Protein AF-A0A7J7ELG0-F1 (afdb_monomer_lite)

Secondary structure (DSSP, 8-state):
-HHHHHHHHHHHHHHHHHHHHHHHHHHTT-HHHHHHHHHHHHTTGGG--S-HHHHHHHHHHHHHHHHHHHHHHHTT-TTHHHHHHHHHHHHHHHHHH--S-GGGHHHHHHHHHHHHHHTT-HHHHHHHHHHHHHHHHHHT-HHHHHHHHHHHHHHH------S-THHHHHHTPPPHHHHHTT-S-HHHHHTTSPP----------

Radius of gyration: 17.76 Å; chains: 1; bounding box: 46×34×59 Å

Organism: Diceros bicornis minor (NCBI:txid77932)

Foldseek 3Di:
DVVVVVVVVVVLVVLVVLLVQLLVCLLVVVVVSNVVSLVVLVVVLVPDDQDPSSLVSVLSNLNSLLSVLLVCLVVVPPCSLVSLVVSLVVLVVCVVPRPDCLVSQLSSLCSNLSSCLSNVNNPSNVVSLVVSLVSCVVVVVVLSNLLSVVQVCQSPDPDPDDDDCLVVLVVVDDDPVCVVVVVADPVNVSVNDRHSHDDPDPPPD

pLDDT: mean 78.12, std 16.41, range [26.25, 97.0]

Sequence (205 aa):
MAVIDILLDKSLHTERVNIQRYMEYARLQEWDKFHIFSKRAKNLVPRRTPTALYCEGISRYTEGQVLYLQKQIEEQSENAQDSGVELLKNLENLVAQNTTGPVFYPRLYHLMAYVCLLMGDGQNCDLFLRTALQLSDTQGNVLEKCWLNMSNEWWHSSSEFTEDQWLQTVSSLPSWEKIVSGEVTMQDIQKNKFLMRVKVLDNPF

Structure (mmCIF, N/CA/C/O backbone):
data_AF-A0A7J7ELG0-F1
#
_entry.id   AF-A0A7J7ELG0-F1
#
loop_
_atom_site.group_PDB
_atom_site.id
_atom_site.type_symbol
_atom_site.label_atom_id
_atom_site.label_alt_id
_atom_site.label_comp_id
_atom_site.label_asym_id
_atom_site.label_entity_id
_atom_site.label_seq_id
_atom_site.pdbx_PDB_ins_code
_atom_site.Cartn_x
_atom_site.Cartn_y
_atom_site.Cartn_z
_atom_site.occupancy
_atom_site.B_iso_or_equiv
_atom_site.auth_seq_id
_atom_site.auth_comp_id
_atom_site.auth_asym_id
_atom_site.auth_atom_id
_atom_site.pdbx_PDB_model_num
ATOM 1 N N . MET A 1 1 ? -0.640 12.623 -38.125 1.00 45.25 1 MET A N 1
ATOM 2 C CA . MET A 1 1 ? 0.014 11.935 -36.991 1.00 45.25 1 MET A CA 1
ATOM 3 C C . MET A 1 1 ? 0.390 12.902 -35.866 1.00 45.25 1 MET A C 1
ATOM 5 O O . MET A 1 1 ? -0.103 12.694 -34.775 1.00 45.25 1 MET A O 1
ATOM 9 N N . ALA A 1 2 ? 1.058 14.035 -36.123 1.00 38.38 2 ALA A N 1
ATOM 10 C CA . ALA A 1 2 ? 1.476 14.988 -35.072 1.00 38.38 2 ALA A CA 1
ATOM 11 C C . ALA A 1 2 ? 0.370 15.563 -34.145 1.00 38.38 2 ALA A C 1
ATOM 13 O O . ALA A 1 2 ? 0.625 15.836 -32.978 1.00 38.38 2 ALA A O 1
ATOM 14 N N . VAL A 1 3 ? -0.869 15.744 -34.623 1.00 28.22 3 VAL A N 1
ATOM 15 C CA . VAL A 1 3 ? -1.977 16.271 -33.791 1.00 28.22 3 VAL A CA 1
ATOM 16 C C . VAL A 1 3 ? -2.477 15.238 -32.772 1.00 28.22 3 VAL A C 1
ATOM 18 O O . VAL A 1 3 ? -2.877 15.605 -31.672 1.00 28.22 3 VAL A O 1
ATOM 21 N N . ILE A 1 4 ? -2.420 13.948 -33.115 1.00 32.41 4 ILE A N 1
ATOM 22 C CA . ILE A 1 4 ? -2.836 12.854 -32.227 1.00 32.41 4 ILE A CA 1
ATOM 23 C C . ILE A 1 4 ? -1.813 12.689 -31.097 1.00 32.41 4 ILE A C 1
ATOM 25 O O . ILE A 1 4 ? -2.210 12.572 -29.941 1.00 32.41 4 ILE A O 1
ATOM 29 N N . ASP A 1 5 ? -0.520 12.802 -31.406 1.00 26.25 5 ASP A N 1
ATOM 30 C CA . ASP A 1 5 ? 0.558 12.699 -30.415 1.00 26.25 5 ASP A CA 1
ATOM 31 C C . ASP A 1 5 ? 0.537 13.858 -29.402 1.00 26.25 5 ASP A C 1
ATOM 33 O O . ASP A 1 5 ? 0.674 13.636 -28.202 1.00 26.25 5 ASP A O 1
ATOM 37 N N . ILE A 1 6 ? 0.261 15.091 -29.849 1.00 30.56 6 ILE A N 1
ATOM 38 C CA . ILE A 1 6 ? 0.143 16.267 -28.963 1.00 30.56 6 ILE A CA 1
ATOM 39 C C . ILE A 1 6 ? -1.090 16.172 -28.047 1.00 30.56 6 ILE A C 1
ATOM 41 O O . ILE A 1 6 ? -1.058 16.617 -26.897 1.00 30.56 6 ILE A O 1
ATOM 45 N N . LEU A 1 7 ? -2.196 15.608 -28.541 1.00 30.44 7 LEU A N 1
ATOM 46 C CA . LEU A 1 7 ? -3.407 15.396 -27.745 1.00 30.44 7 LEU A CA 1
ATOM 47 C C . LEU A 1 7 ? -3.229 14.260 -26.727 1.00 30.44 7 LEU A C 1
ATOM 49 O O . LEU A 1 7 ? -3.672 14.399 -25.586 1.00 30.44 7 LEU A O 1
ATOM 53 N N . LEU A 1 8 ? -2.539 13.182 -27.109 1.00 43.72 8 LEU A N 1
ATOM 54 C CA . LEU A 1 8 ? -2.161 12.089 -26.209 1.00 43.72 8 LEU A CA 1
ATOM 55 C C . LEU A 1 8 ? -1.240 12.577 -25.087 1.00 43.72 8 LEU A C 1
ATOM 57 O O . LEU A 1 8 ? -1.493 12.263 -23.927 1.00 43.72 8 LEU A O 1
ATOM 61 N N . ASP A 1 9 ? -0.237 13.399 -25.399 1.00 43.56 9 ASP A N 1
ATOM 62 C CA . ASP A 1 9 ? 0.703 13.936 -24.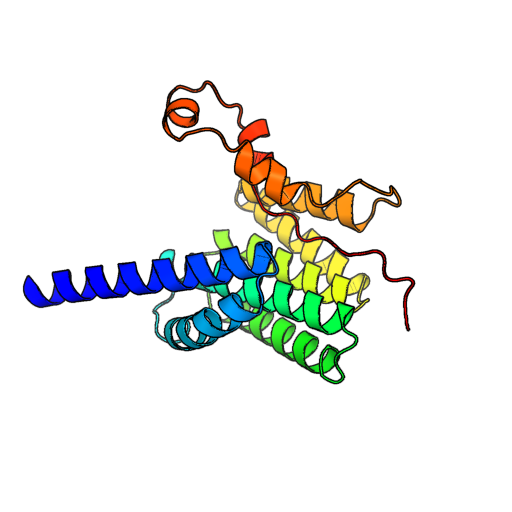409 1.00 43.56 9 ASP A CA 1
ATOM 63 C C . ASP A 1 9 ? 0.020 14.893 -23.411 1.00 43.56 9 ASP A C 1
ATOM 65 O O . ASP A 1 9 ? 0.168 14.761 -22.194 1.00 43.56 9 ASP A O 1
ATOM 69 N N . LYS A 1 10 ? -0.863 15.784 -23.890 1.00 48.91 10 LYS A N 1
ATOM 70 C CA . LYS A 1 10 ? -1.680 16.653 -23.018 1.00 48.91 10 LYS A CA 1
ATOM 71 C C . LYS A 1 10 ? -2.671 15.873 -22.146 1.00 48.91 10 LYS A C 1
ATOM 73 O O . LYS A 1 10 ? -2.885 16.251 -20.988 1.00 48.91 10 LYS A O 1
ATOM 78 N N . SER A 1 11 ? -3.264 14.795 -22.670 1.00 58.69 11 SER A N 1
ATOM 79 C CA . SER A 1 11 ? -4.143 13.904 -21.897 1.00 58.69 11 SER A CA 1
ATOM 80 C C . SER A 1 11 ? -3.349 13.189 -20.809 1.00 58.69 11 SER A C 1
ATOM 82 O O . SER A 1 11 ? -3.685 13.294 -19.633 1.00 58.69 11 SER A O 1
ATOM 84 N N . LEU A 1 12 ? -2.226 12.561 -21.169 1.00 60.44 12 LEU A N 1
ATOM 85 C CA . LEU A 1 12 ? -1.341 11.865 -20.232 1.00 60.44 12 LEU A CA 1
ATOM 86 C C . LEU A 1 12 ? -0.812 12.798 -19.135 1.00 60.44 12 LEU A C 1
ATOM 88 O O . LEU A 1 12 ? -0.766 12.402 -17.968 1.00 60.44 12 LEU A O 1
ATOM 92 N N . HIS A 1 13 ? -0.465 14.039 -19.481 1.00 64.31 13 HIS A N 1
ATOM 93 C CA . HIS A 1 13 ? -0.042 15.055 -18.521 1.00 64.31 13 HIS A CA 1
ATOM 94 C C . HIS A 1 13 ? -1.165 15.418 -17.540 1.00 64.31 13 HIS A C 1
ATOM 96 O O . HIS A 1 13 ? -0.971 15.375 -16.325 1.00 64.31 13 HIS A O 1
ATOM 102 N N . THR A 1 14 ? -2.368 15.698 -18.046 1.00 67.19 14 THR A N 1
ATOM 103 C CA . THR A 1 14 ? -3.538 16.032 -17.216 1.00 67.19 14 THR A CA 1
ATOM 104 C C . THR A 1 14 ? -3.908 14.880 -16.276 1.00 67.19 14 THR A C 1
ATOM 106 O O . THR A 1 14 ? -4.245 15.088 -15.110 1.00 67.19 14 THR A O 1
ATOM 109 N N . GLU A 1 15 ? -3.806 13.644 -16.756 1.00 69.00 15 GLU A N 1
ATOM 110 C CA . GLU A 1 15 ? -4.073 12.431 -15.984 1.00 69.00 15 GLU A CA 1
ATOM 111 C C . GLU A 1 15 ? -3.054 12.219 -14.860 1.00 69.00 15 GLU A C 1
ATOM 113 O O . GLU A 1 15 ? -3.445 11.957 -13.721 1.00 69.00 15 GLU A O 1
ATOM 118 N N . ARG A 1 16 ? -1.759 12.406 -15.148 1.00 71.00 16 ARG A N 1
ATOM 119 C CA . ARG A 1 16 ? -0.696 12.364 -14.132 1.00 71.00 16 ARG A CA 1
ATOM 120 C C . ARG A 1 16 ? -0.906 13.422 -13.058 1.00 71.00 16 ARG A C 1
ATOM 122 O O . ARG A 1 16 ? -0.800 13.107 -11.878 1.00 71.00 16 ARG A O 1
ATOM 129 N N . VAL A 1 17 ? -1.257 14.645 -13.455 1.00 75.38 17 VAL A N 1
ATOM 130 C CA . VAL A 1 17 ? -1.546 15.737 -12.516 1.00 75.38 17 VAL A CA 1
ATOM 131 C C . VAL A 1 17 ? -2.738 15.391 -11.622 1.00 75.38 17 VAL A C 1
ATOM 133 O O . VAL A 1 17 ? -2.694 15.651 -10.423 1.00 75.38 17 VAL A O 1
ATOM 136 N N . ASN A 1 18 ? -3.786 14.764 -12.164 1.00 79.25 18 ASN A N 1
ATOM 137 C CA . ASN A 1 18 ? -4.948 14.367 -11.369 1.00 79.25 18 ASN A CA 1
ATOM 138 C C . ASN A 1 18 ? -4.619 13.266 -10.348 1.00 79.25 18 ASN A C 1
ATOM 140 O O . ASN A 1 18 ? -5.032 13.390 -9.198 1.00 79.25 18 ASN A O 1
ATOM 144 N N . ILE A 1 19 ? -3.870 12.224 -10.734 1.00 80.44 19 ILE A N 1
ATOM 145 C CA . ILE A 1 19 ? -3.440 11.155 -9.809 1.00 80.44 19 ILE A CA 1
ATOM 146 C C . ILE A 1 19 ? -2.465 11.704 -8.758 1.00 80.44 19 ILE A C 1
ATOM 148 O O . ILE A 1 19 ? -2.553 11.341 -7.587 1.00 80.44 19 ILE A O 1
ATOM 152 N N . GLN A 1 20 ? -1.568 12.609 -9.154 1.00 80.75 20 GLN A N 1
ATOM 153 C CA . GLN A 1 20 ? -0.633 13.254 -8.237 1.00 80.75 20 GLN A CA 1
ATOM 154 C C . GLN A 1 20 ? -1.364 14.089 -7.183 1.00 80.75 20 GLN A C 1
ATOM 156 O O . GLN A 1 20 ? -1.138 13.890 -5.995 1.00 80.75 20 GLN A O 1
ATOM 161 N N . ARG A 1 21 ? -2.282 14.969 -7.605 1.00 80.00 21 ARG A N 1
ATOM 162 C CA . ARG A 1 21 ? -3.075 15.806 -6.690 1.00 80.00 21 ARG A CA 1
ATOM 163 C C . ARG A 1 21 ? -3.974 14.978 -5.782 1.00 80.00 21 ARG A C 1
ATOM 165 O O . ARG A 1 21 ? -4.089 15.276 -4.603 1.00 80.00 21 ARG A O 1
ATOM 172 N N . TYR A 1 22 ? -4.592 13.929 -6.324 1.00 85.75 22 TYR A N 1
ATOM 173 C CA . TYR A 1 22 ? -5.357 12.959 -5.541 1.00 85.75 22 TYR A CA 1
ATOM 174 C C . TYR A 1 22 ? -4.524 12.386 -4.387 1.00 85.75 22 TYR A C 1
ATOM 176 O O . TYR A 1 22 ? -4.965 12.405 -3.241 1.00 85.75 22 TYR A O 1
ATOM 184 N N . MET A 1 23 ? -3.310 11.928 -4.692 1.00 85.56 23 MET A N 1
ATOM 185 C CA . MET A 1 23 ? -2.407 11.342 -3.709 1.00 85.56 23 MET A CA 1
ATOM 186 C C . MET A 1 23 ? -1.912 12.391 -2.697 1.00 85.56 23 MET A C 1
ATOM 188 O O . MET A 1 23 ? -1.917 12.123 -1.498 1.00 85.56 23 MET A O 1
ATOM 192 N N . GLU A 1 24 ? -1.555 13.597 -3.146 1.00 82.94 24 GLU A N 1
ATOM 193 C CA . GLU A 1 24 ? -1.159 14.701 -2.258 1.00 82.94 24 GLU A CA 1
ATOM 194 C C . GLU A 1 24 ? -2.254 15.048 -1.252 1.00 82.94 24 GLU A C 1
ATOM 196 O O . GLU A 1 24 ? -1.983 15.099 -0.056 1.00 82.94 24 GLU A O 1
ATOM 201 N N . TYR A 1 25 ? -3.496 15.229 -1.706 1.00 84.75 25 TYR A N 1
ATOM 202 C CA . TYR A 1 25 ? -4.599 15.542 -0.799 1.00 84.75 25 TYR A CA 1
ATOM 203 C C . TYR A 1 25 ? -4.926 14.392 0.154 1.00 84.75 25 TYR A C 1
ATOM 205 O O . TYR A 1 25 ? -5.297 14.662 1.290 1.00 84.75 25 TYR A O 1
ATOM 213 N N . ALA A 1 26 ? -4.746 13.134 -0.263 1.00 85.19 26 ALA A N 1
ATOM 214 C CA . ALA A 1 26 ? -4.891 11.989 0.636 1.00 85.19 26 ALA A CA 1
ATOM 215 C C . ALA A 1 26 ? -3.853 12.031 1.770 1.00 85.19 26 ALA A C 1
ATOM 217 O O . ALA A 1 26 ? -4.207 11.912 2.938 1.00 85.19 26 ALA A O 1
ATOM 218 N N . ARG A 1 27 ? -2.576 12.257 1.435 1.00 84.88 27 ARG A N 1
ATOM 219 C CA . ARG A 1 27 ? -1.480 12.337 2.417 1.00 84.88 27 ARG A CA 1
ATOM 220 C C . ARG A 1 27 ? -1.579 13.556 3.336 1.00 84.88 27 ARG A C 1
ATOM 222 O O . ARG A 1 27 ? -1.136 13.482 4.473 1.00 84.88 27 ARG A O 1
ATOM 229 N N . LEU A 1 28 ? -2.149 14.657 2.844 1.00 82.81 28 LEU A N 1
ATOM 230 C CA . LEU A 1 28 ? -2.442 15.865 3.627 1.00 82.81 28 LEU A CA 1
ATOM 231 C C . LEU A 1 28 ? -3.767 15.781 4.404 1.00 82.81 28 LEU A C 1
ATOM 233 O O . LEU A 1 28 ? -4.086 16.712 5.132 1.00 82.81 28 LEU A O 1
ATOM 237 N N . GLN A 1 29 ? -4.548 14.707 4.231 1.00 85.44 29 GLN A N 1
ATOM 238 C CA . GLN A 1 29 ? -5.885 14.541 4.820 1.00 85.44 29 GLN A CA 1
ATOM 239 C C . GLN A 1 29 ? -6.883 15.660 4.435 1.00 85.44 29 GLN A C 1
ATOM 241 O O . GLN A 1 29 ? -7.813 15.992 5.164 1.00 85.44 29 GLN A O 1
ATOM 246 N N . GLU A 1 30 ? -6.725 16.231 3.240 1.00 86.94 30 GLU A N 1
ATOM 247 C CA . GLU A 1 30 ? -7.568 17.292 2.673 1.00 86.94 30 GLU A CA 1
ATOM 248 C C . GLU A 1 30 ? -8.757 16.682 1.907 1.00 86.94 30 GLU A C 1
ATOM 250 O O . GLU A 1 30 ? -8.818 16.691 0.671 1.00 86.94 30 GLU A O 1
ATOM 255 N N . TRP A 1 31 ? -9.701 16.095 2.646 1.00 90.62 31 TRP A N 1
ATOM 256 C CA . TRP A 1 31 ? -10.713 15.180 2.102 1.00 90.62 31 TRP A CA 1
ATOM 257 C C . TRP A 1 31 ? -11.686 15.807 1.091 1.00 90.62 31 TRP A C 1
ATOM 259 O O . TRP A 1 31 ? -12.023 15.173 0.086 1.00 90.62 31 TRP A O 1
ATOM 269 N N . ASP A 1 32 ? -12.069 17.072 1.273 1.00 89.50 32 ASP A N 1
ATOM 270 C CA . ASP A 1 32 ? -12.933 17.786 0.320 1.00 89.50 32 ASP A CA 1
ATOM 271 C C . ASP A 1 32 ? -12.294 17.859 -1.073 1.00 89.50 32 ASP A C 1
ATOM 273 O O . ASP A 1 32 ? -12.927 17.592 -2.100 1.00 89.50 32 ASP A O 1
ATOM 277 N N . LYS A 1 33 ? -10.991 18.162 -1.117 1.00 87.44 33 LYS A N 1
ATOM 278 C CA . LYS A 1 33 ? -10.214 18.209 -2.360 1.00 87.44 33 LYS A CA 1
ATOM 279 C C . LYS A 1 33 ? -9.947 16.800 -2.880 1.00 87.44 33 LYS A C 1
ATOM 281 O O . LYS A 1 33 ? -10.080 16.563 -4.082 1.00 87.44 33 LYS A O 1
ATOM 286 N N . PHE A 1 34 ? -9.634 15.854 -1.996 1.00 88.88 34 PHE A N 1
ATOM 287 C CA . PHE A 1 34 ? -9.443 14.445 -2.342 1.00 88.88 34 PHE A CA 1
ATOM 288 C C . PHE A 1 34 ? -10.626 13.886 -3.144 1.00 88.88 34 PHE A C 1
ATOM 290 O O . PHE A 1 34 ? -10.417 13.305 -4.212 1.00 88.88 34 PHE A O 1
ATOM 297 N N . HIS A 1 35 ? -11.868 14.121 -2.709 1.00 88.00 35 HIS A N 1
ATOM 298 C CA . HIS A 1 35 ? -13.059 13.605 -3.392 1.00 88.00 35 HIS A CA 1
ATOM 299 C C . HIS A 1 35 ? -13.211 14.126 -4.831 1.00 88.00 35 HIS A C 1
ATOM 301 O O . HIS A 1 35 ? -13.583 13.362 -5.731 1.00 88.00 35 HIS A O 1
ATOM 307 N N . ILE A 1 36 ? -12.851 15.389 -5.085 1.00 86.25 36 ILE A N 1
ATOM 308 C CA . ILE A 1 36 ? -12.879 15.992 -6.429 1.00 86.25 36 ILE A CA 1
ATOM 309 C C . ILE A 1 36 ? -11.934 15.245 -7.379 1.00 86.25 36 ILE A C 1
ATOM 311 O O . ILE A 1 36 ? -12.302 14.927 -8.517 1.00 86.25 36 ILE A O 1
ATOM 315 N N . PHE A 1 37 ? -10.714 14.954 -6.922 1.00 83.81 37 PHE A N 1
ATOM 316 C CA . PHE A 1 37 ? -9.697 14.298 -7.744 1.00 83.81 37 PHE A CA 1
ATOM 317 C C . PHE A 1 37 ? -9.858 12.771 -7.788 1.00 83.81 37 PHE A C 1
ATOM 319 O O . PHE A 1 37 ? -9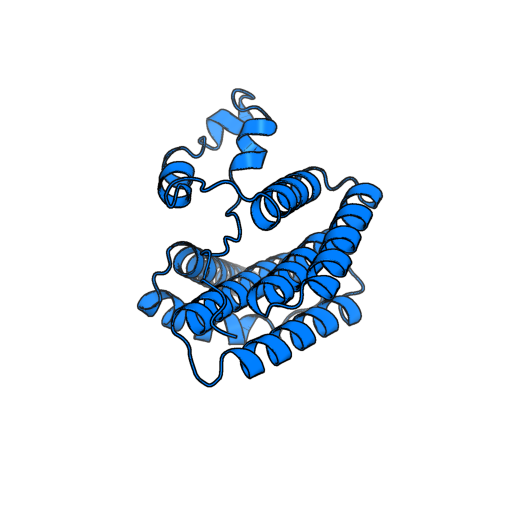.549 12.170 -8.816 1.00 83.81 37 PHE A O 1
ATOM 326 N N . SER A 1 38 ? -10.444 12.153 -6.759 1.00 83.69 38 SER A N 1
ATOM 327 C CA . SER A 1 38 ? -10.747 10.715 -6.702 1.00 83.69 38 SER A CA 1
ATOM 328 C C . SER A 1 38 ? -11.676 10.278 -7.836 1.00 83.69 38 SER A C 1
ATOM 330 O O . SER A 1 38 ? -11.363 9.353 -8.592 1.00 83.69 38 SER A O 1
ATOM 332 N N . LYS A 1 39 ? -12.776 11.017 -8.052 1.00 81.25 39 LYS A N 1
ATOM 333 C CA . LYS A 1 39 ? -13.722 10.742 -9.149 1.00 81.25 39 LYS A CA 1
ATOM 334 C C . LYS A 1 39 ? -13.049 10.801 -10.523 1.00 81.25 39 LYS A C 1
ATOM 336 O O . LYS A 1 39 ? -13.420 10.057 -11.428 1.00 81.25 39 LYS A O 1
ATOM 341 N N . ARG A 1 40 ? -12.057 11.682 -10.688 1.00 80.50 40 ARG A N 1
ATOM 342 C CA . ARG A 1 40 ? -11.276 11.797 -11.927 1.00 80.50 40 ARG A CA 1
ATOM 343 C C . ARG A 1 40 ? -10.304 10.629 -12.066 1.00 80.50 40 ARG A C 1
ATOM 345 O O . ARG A 1 40 ? -10.296 10.001 -13.116 1.00 80.50 40 ARG A O 1
ATOM 352 N N . ALA A 1 41 ? -9.556 10.296 -11.014 1.00 78.25 41 ALA A N 1
ATOM 353 C CA . ALA A 1 41 ? -8.584 9.203 -11.011 1.00 78.25 41 ALA A CA 1
ATOM 354 C C . ALA A 1 41 ? -9.226 7.826 -11.275 1.00 78.25 41 ALA A C 1
ATOM 356 O O . ALA A 1 41 ? -8.724 7.071 -12.109 1.00 78.25 41 ALA A O 1
ATOM 357 N N . LYS A 1 42 ? -10.389 7.540 -10.668 1.00 79.38 42 LYS A N 1
ATOM 358 C CA . LYS A 1 42 ? -11.134 6.276 -10.846 1.00 79.38 42 LYS A CA 1
ATOM 359 C C . LYS A 1 42 ? -11.430 5.947 -12.315 1.00 79.38 42 LYS A C 1
ATOM 361 O O . LYS A 1 42 ? -11.386 4.789 -12.710 1.00 79.38 42 LYS A O 1
ATOM 366 N N . ASN A 1 43 ? -11.694 6.957 -13.141 1.00 70.75 43 ASN A N 1
ATOM 367 C CA . ASN A 1 43 ? -12.026 6.763 -14.557 1.00 70.75 43 ASN A CA 1
ATOM 368 C C . ASN A 1 43 ? -10.800 6.538 -15.458 1.00 70.75 43 ASN A C 1
ATOM 370 O O . ASN A 1 43 ? -10.955 6.145 -16.615 1.00 70.75 43 ASN A O 1
ATOM 374 N N . LEU A 1 44 ? -9.597 6.815 -14.951 1.00 65.56 44 LEU A N 1
ATOM 375 C CA . LEU A 1 44 ? -8.346 6.791 -15.714 1.00 65.56 44 LEU A CA 1
ATOM 376 C C . LEU A 1 44 ? -7.592 5.471 -15.557 1.00 65.56 44 LEU A C 1
ATOM 378 O O . LEU A 1 44 ? -6.935 5.014 -16.489 1.00 65.56 44 LEU A O 1
ATOM 382 N N . VAL A 1 45 ? -7.722 4.848 -14.389 1.00 65.12 45 VAL A N 1
ATOM 383 C CA . VAL A 1 45 ? -7.037 3.607 -14.027 1.00 65.12 45 VAL A CA 1
ATOM 384 C C . VAL A 1 45 ? -7.435 2.405 -14.905 1.00 65.12 45 VAL A C 1
ATOM 386 O O . VAL A 1 45 ? -6.535 1.746 -15.408 1.00 65.12 45 VAL A O 1
ATOM 389 N N . PRO A 1 46 ? -8.716 2.112 -15.205 1.00 59.81 46 PRO A N 1
ATOM 390 C CA . PRO A 1 46 ? -9.088 0.876 -15.914 1.00 59.81 46 PRO A CA 1
ATOM 391 C C . PRO A 1 46 ? -8.676 0.820 -17.395 1.00 59.81 46 PRO A C 1
ATOM 393 O O . PRO A 1 46 ? -8.874 -0.195 -18.052 1.00 59.81 46 PRO A O 1
ATOM 396 N N . ARG A 1 47 ? -8.177 1.923 -17.967 1.00 57.81 47 ARG A N 1
ATOM 397 C CA . ARG A 1 47 ? -8.099 2.122 -19.425 1.00 57.81 47 ARG A CA 1
ATOM 398 C C . ARG A 1 47 ? -6.766 1.735 -20.063 1.00 57.81 47 ARG A C 1
ATOM 400 O O . ARG A 1 47 ? -6.553 2.064 -21.228 1.00 57.81 47 ARG A O 1
ATOM 407 N N . ARG A 1 48 ? -5.833 1.125 -19.329 1.00 62.44 48 ARG A N 1
ATOM 408 C CA . ARG A 1 48 ? -4.436 1.059 -19.776 1.00 62.44 48 ARG A CA 1
ATOM 409 C C . ARG A 1 48 ? -3.895 -0.356 -19.894 1.00 62.44 48 ARG A C 1
ATOM 411 O O . ARG A 1 48 ? -4.084 -1.193 -19.021 1.00 62.44 48 ARG A O 1
ATOM 418 N N . THR A 1 49 ? -3.138 -0.560 -20.967 1.00 64.38 49 THR A N 1
ATOM 419 C CA . THR A 1 49 ? -2.231 -1.693 -21.135 1.00 64.38 49 THR A CA 1
ATOM 420 C C . THR A 1 49 ? -1.208 -1.706 -19.988 1.00 64.38 49 THR A C 1
ATOM 422 O O . THR A 1 49 ? -0.701 -0.628 -19.642 1.00 64.38 49 THR A O 1
ATOM 425 N N . PRO A 1 50 ? -0.862 -2.881 -19.425 1.00 67.12 50 PRO A N 1
ATOM 426 C CA . PRO A 1 50 ? 0.143 -3.012 -18.371 1.00 67.12 50 PRO A CA 1
ATOM 427 C C . PRO A 1 50 ? 1.508 -2.482 -18.831 1.00 67.12 50 PRO A C 1
ATOM 429 O O . PRO A 1 50 ? 2.271 -3.144 -19.531 1.00 67.12 50 PRO A O 1
ATOM 432 N N . THR A 1 51 ? 1.790 -1.236 -18.469 1.00 73.75 51 THR A N 1
ATOM 433 C CA . THR A 1 51 ? 3.028 -0.501 -18.749 1.00 73.75 51 THR A CA 1
ATOM 434 C C . THR A 1 51 ? 3.588 0.018 -17.429 1.00 73.75 51 THR A C 1
ATOM 436 O O . THR A 1 51 ? 2.842 0.178 -16.466 1.00 73.75 51 THR A O 1
ATOM 439 N N . ALA A 1 52 ? 4.876 0.362 -17.370 1.00 71.19 52 ALA A N 1
ATOM 440 C CA . ALA A 1 52 ? 5.470 0.922 -16.150 1.00 71.19 52 ALA A CA 1
ATOM 441 C C . ALA A 1 52 ? 4.705 2.158 -15.626 1.00 71.19 52 ALA A C 1
ATOM 443 O O . ALA A 1 52 ? 4.474 2.291 -14.428 1.00 71.19 52 ALA A O 1
ATOM 444 N N . LEU A 1 53 ? 4.224 3.015 -16.534 1.00 73.00 53 LEU A N 1
ATOM 445 C CA . LEU A 1 53 ? 3.413 4.192 -16.198 1.00 73.00 53 LEU A CA 1
ATOM 446 C C . LEU A 1 53 ? 2.023 3.842 -15.667 1.00 73.00 53 LEU A C 1
ATOM 448 O O . LEU A 1 53 ? 1.460 4.581 -14.860 1.00 73.00 53 LEU A O 1
ATOM 452 N N . TYR A 1 54 ? 1.440 2.747 -16.152 1.00 77.50 54 TYR A N 1
ATOM 453 C CA . TYR A 1 54 ? 0.206 2.222 -15.587 1.00 77.50 54 TYR A CA 1
ATOM 454 C C . TYR A 1 54 ? 0.446 1.721 -14.162 1.00 77.50 54 TYR A C 1
ATOM 456 O O . TYR A 1 54 ? -0.282 2.134 -13.265 1.00 77.50 54 TYR A O 1
ATOM 464 N N . CYS A 1 55 ? 1.500 0.930 -13.944 1.00 77.25 55 CYS A N 1
ATOM 465 C CA . CYS A 1 55 ? 1.846 0.379 -12.634 1.00 77.25 55 CYS A CA 1
ATOM 466 C C . CYS A 1 55 ? 2.158 1.469 -11.593 1.00 77.25 55 CYS A C 1
ATOM 468 O O . CYS A 1 55 ? 1.747 1.370 -10.436 1.00 77.25 55 CYS A O 1
ATOM 470 N N . GLU A 1 56 ? 2.822 2.551 -12.003 1.00 78.44 56 GLU A N 1
ATOM 471 C CA . GLU A 1 56 ? 3.028 3.733 -11.161 1.00 78.44 56 GLU A CA 1
ATOM 472 C C . GLU A 1 56 ? 1.694 4.415 -10.812 1.00 78.44 56 GLU A C 1
ATOM 474 O O . GLU A 1 56 ? 1.416 4.697 -9.644 1.00 78.44 56 GLU A O 1
ATOM 479 N N . GLY A 1 57 ? 0.848 4.653 -11.819 1.00 80.00 57 GLY A N 1
ATOM 480 C CA . GLY A 1 57 ? -0.447 5.307 -11.642 1.00 80.00 57 GLY A CA 1
ATOM 481 C C . GLY A 1 57 ? -1.397 4.517 -10.744 1.00 80.00 57 GLY A C 1
ATOM 482 O O . GLY A 1 57 ? -2.001 5.100 -9.844 1.00 80.00 57 GLY A O 1
ATOM 483 N N . ILE A 1 58 ? -1.497 3.198 -10.944 1.00 82.62 58 ILE A N 1
ATOM 484 C CA . ILE A 1 58 ? -2.329 2.334 -10.102 1.00 82.62 58 ILE A CA 1
ATOM 485 C C . ILE A 1 58 ? -1.786 2.267 -8.677 1.00 82.62 58 ILE A C 1
ATOM 487 O O . ILE A 1 58 ? -2.569 2.388 -7.747 1.00 82.62 58 ILE A O 1
ATOM 491 N N . SER A 1 59 ? -0.466 2.188 -8.480 1.00 83.62 59 SER A N 1
ATOM 492 C CA . SER A 1 59 ? 0.114 2.174 -7.130 1.00 83.62 59 SER A CA 1
ATOM 493 C C . SER A 1 59 ? -0.244 3.441 -6.346 1.00 83.62 59 SER A C 1
ATOM 495 O O . SER A 1 59 ? -0.619 3.352 -5.180 1.00 83.62 59 SER A O 1
ATOM 497 N N . ARG A 1 60 ? -0.185 4.621 -6.985 1.00 85.12 60 ARG A N 1
ATOM 498 C CA . ARG A 1 60 ? -0.586 5.897 -6.359 1.00 85.12 60 ARG A CA 1
ATOM 499 C C . ARG A 1 60 ? -2.087 5.992 -6.117 1.00 85.12 60 ARG A C 1
ATOM 501 O O . ARG A 1 60 ? -2.508 6.522 -5.092 1.00 85.12 60 ARG A O 1
ATOM 508 N N . TYR A 1 61 ? -2.890 5.508 -7.062 1.00 88.12 61 TYR A N 1
ATOM 509 C CA . TYR A 1 61 ? -4.338 5.474 -6.901 1.00 88.12 61 TYR A CA 1
ATOM 510 C C . TYR A 1 61 ? -4.732 4.589 -5.717 1.00 88.12 61 TYR A C 1
ATOM 512 O O . TYR A 1 61 ? -5.457 5.028 -4.831 1.00 88.12 61 TYR A O 1
ATOM 520 N N . THR A 1 62 ? -4.204 3.369 -5.661 1.00 89.75 62 THR A N 1
ATOM 521 C CA . THR A 1 62 ? -4.532 2.434 -4.591 1.00 89.75 62 THR A CA 1
ATOM 522 C C . THR A 1 62 ? -4.006 2.912 -3.244 1.00 89.75 62 THR A C 1
ATOM 524 O O . THR A 1 62 ? -4.710 2.775 -2.255 1.00 89.75 62 THR A O 1
ATOM 527 N N . GLU A 1 63 ? -2.841 3.565 -3.190 1.00 91.31 63 GLU A N 1
ATOM 528 C CA . GLU A 1 63 ? -2.370 4.215 -1.961 1.00 91.31 63 GLU A CA 1
ATOM 529 C C . GLU A 1 63 ? -3.396 5.211 -1.404 1.00 91.31 63 GLU A C 1
ATOM 531 O O . GLU A 1 63 ? -3.740 5.134 -0.228 1.00 91.31 63 GLU A O 1
ATOM 536 N N . GLY A 1 64 ? -3.945 6.102 -2.236 1.00 91.50 64 GLY A N 1
ATOM 537 C CA . GLY A 1 64 ? -4.973 7.035 -1.769 1.00 91.50 64 GLY A CA 1
ATOM 538 C C . GLY A 1 64 ? -6.262 6.340 -1.316 1.00 91.50 64 GLY A C 1
ATOM 539 O O . GLY A 1 64 ? -6.908 6.813 -0.384 1.00 91.50 64 GLY A O 1
ATOM 540 N N . GLN A 1 65 ? -6.620 5.199 -1.918 1.00 93.12 65 GLN A N 1
ATOM 541 C CA . GLN A 1 65 ? -7.767 4.400 -1.478 1.00 93.12 65 GLN A CA 1
ATOM 542 C C . GLN A 1 65 ? -7.516 3.798 -0.092 1.00 93.12 65 GLN A C 1
ATOM 544 O O . GLN A 1 65 ? -8.421 3.806 0.737 1.00 93.12 65 GLN A O 1
ATOM 549 N N . VAL A 1 66 ? -6.293 3.334 0.182 1.00 94.62 66 VAL A N 1
ATOM 550 C CA . VAL A 1 66 ? -5.919 2.810 1.503 1.00 94.62 66 VAL A CA 1
ATOM 551 C C . VAL A 1 66 ? -5.901 3.922 2.559 1.00 94.62 66 VAL A C 1
ATOM 553 O O . VAL A 1 66 ? -6.399 3.723 3.661 1.00 94.62 66 VAL A O 1
ATOM 556 N N . LEU A 1 67 ? -5.416 5.123 2.227 1.00 93.06 67 LEU A N 1
ATOM 557 C CA . LEU A 1 67 ? -5.488 6.274 3.143 1.00 93.06 67 LEU A CA 1
ATOM 558 C C . LEU A 1 67 ? -6.933 6.705 3.421 1.00 93.06 67 LEU A C 1
ATOM 560 O O . LEU A 1 67 ? -7.271 7.109 4.530 1.00 93.06 67 LEU A O 1
ATOM 564 N N . TYR A 1 68 ? -7.813 6.589 2.428 1.00 93.56 68 TYR A N 1
ATOM 565 C CA . TYR A 1 68 ? -9.232 6.837 2.639 1.00 93.56 68 TYR A CA 1
ATOM 566 C C . TYR A 1 68 ? -9.899 5.748 3.494 1.00 93.56 68 TYR A C 1
ATOM 568 O O . TYR A 1 68 ? -10.771 6.070 4.295 1.00 93.56 68 TYR A O 1
ATOM 576 N N . LEU A 1 69 ? -9.476 4.483 3.381 1.00 94.94 69 LEU A N 1
ATOM 577 C CA . LEU A 1 69 ? -9.902 3.418 4.296 1.00 94.94 69 LEU A CA 1
ATOM 578 C C . LEU A 1 69 ? -9.492 3.735 5.738 1.00 94.94 69 LEU A C 1
ATOM 580 O O . LEU A 1 69 ? -10.322 3.640 6.635 1.00 94.94 69 LEU A O 1
ATOM 584 N N . GLN A 1 70 ? -8.249 4.174 5.954 1.00 93.19 70 GLN A N 1
ATOM 585 C CA . GLN A 1 70 ? -7.795 4.627 7.269 1.00 93.19 70 GLN A CA 1
ATOM 586 C C . GLN A 1 70 ? -8.734 5.694 7.844 1.00 93.19 70 GLN A C 1
ATOM 588 O O . GLN A 1 70 ? -9.204 5.543 8.966 1.00 93.19 70 GLN A O 1
ATOM 593 N N . LYS A 1 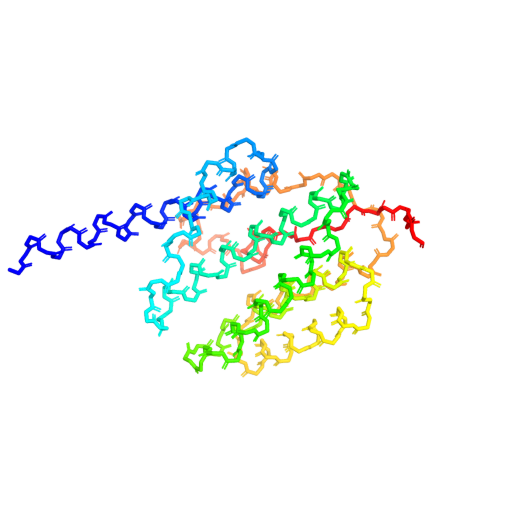71 ? -9.068 6.732 7.064 1.00 91.94 71 LYS A N 1
ATOM 594 C CA . LYS A 1 71 ? -10.031 7.763 7.480 1.00 91.94 71 LYS A CA 1
ATOM 595 C C . LYS A 1 71 ? -11.376 7.161 7.891 1.00 91.94 71 LYS A C 1
ATOM 597 O O . LYS A 1 71 ? -11.917 7.534 8.922 1.00 91.94 71 LYS A O 1
ATOM 602 N N . GLN A 1 72 ? -11.920 6.244 7.090 1.00 93.31 72 GLN A N 1
ATOM 603 C CA . GLN A 1 72 ? -13.201 5.601 7.395 1.00 93.31 72 GLN A CA 1
ATOM 604 C C . GLN A 1 72 ? -13.159 4.831 8.716 1.00 93.31 72 GLN A C 1
ATOM 606 O O . GLN A 1 72 ? -14.125 4.882 9.468 1.00 93.31 72 GLN A O 1
ATOM 611 N N . ILE A 1 73 ? -12.054 4.138 8.999 1.00 91.62 73 ILE A N 1
ATOM 612 C CA . ILE A 1 73 ? -11.863 3.402 10.252 1.00 91.62 73 ILE A CA 1
ATOM 613 C C . ILE A 1 73 ? -11.727 4.374 11.430 1.00 91.62 73 ILE A C 1
ATOM 615 O O . ILE A 1 73 ? -12.396 4.195 12.444 1.00 91.62 73 ILE A O 1
ATOM 619 N N . GLU A 1 74 ? -10.930 5.437 11.282 1.00 89.56 74 GLU A N 1
ATOM 620 C CA . GLU A 1 74 ? -10.767 6.484 12.302 1.00 89.56 74 GLU A CA 1
ATOM 621 C C . GLU A 1 74 ? -12.088 7.200 12.630 1.00 89.56 74 GLU A C 1
ATOM 623 O O . GLU A 1 74 ? -12.329 7.559 13.780 1.00 89.56 74 GLU A O 1
ATOM 628 N N . GLU A 1 75 ? -12.962 7.378 11.639 1.00 91.38 75 GLU A N 1
ATOM 629 C CA . GLU A 1 75 ? -14.297 7.967 11.800 1.00 91.38 75 GLU A CA 1
ATOM 630 C C . GLU A 1 75 ? -15.388 6.944 12.148 1.00 91.38 75 GLU A C 1
ATOM 632 O O . GLU A 1 75 ? -16.560 7.313 12.213 1.00 91.38 75 GLU A O 1
ATOM 637 N N . GLN A 1 76 ? -15.029 5.672 12.355 1.00 89.31 76 GLN A N 1
ATOM 638 C CA . GLN A 1 76 ? -15.965 4.580 12.658 1.00 89.31 76 GLN A CA 1
ATOM 639 C C . GLN A 1 76 ? -17.118 4.480 11.645 1.00 89.31 76 GLN A C 1
ATOM 641 O O . GLN A 1 76 ? -18.274 4.245 11.996 1.00 89.31 76 GLN A O 1
ATOM 646 N N . SER A 1 77 ? -16.812 4.678 10.362 1.00 90.56 77 SER A N 1
ATOM 647 C CA . SER A 1 77 ? -17.797 4.562 9.293 1.00 90.56 77 SER A CA 1
ATOM 648 C C . SER A 1 77 ? -18.358 3.140 9.228 1.00 90.56 77 SER A C 1
ATOM 650 O O . SER A 1 77 ? -17.601 2.171 9.191 1.00 90.56 77 SER A O 1
ATOM 652 N N . GLU A 1 78 ? -19.684 3.016 9.135 1.00 89.44 78 GLU A N 1
ATOM 653 C CA . GLU A 1 78 ? -20.394 1.725 9.114 1.00 89.44 78 GLU A CA 1
ATOM 654 C C . GLU A 1 78 ? -19.885 0.771 8.017 1.00 89.44 78 GLU A C 1
ATOM 656 O O . GLU A 1 78 ? -19.851 -0.439 8.213 1.00 89.44 78 GLU A O 1
ATOM 661 N N . ASN A 1 79 ? -19.421 1.314 6.885 1.00 92.00 79 ASN A N 1
ATOM 662 C CA . ASN A 1 79 ? -18.976 0.539 5.721 1.00 92.00 79 ASN A CA 1
ATOM 663 C C . ASN A 1 79 ? -17.448 0.363 5.641 1.00 92.00 79 ASN A C 1
ATOM 665 O O . ASN A 1 79 ? -16.934 -0.075 4.606 1.00 92.00 79 ASN A O 1
ATOM 669 N N . ALA A 1 80 ? -16.701 0.742 6.684 1.00 91.88 80 ALA A N 1
ATOM 670 C CA . ALA A 1 80 ? -15.239 0.701 6.663 1.00 91.88 80 ALA A CA 1
ATOM 671 C C . ALA A 1 80 ? -14.710 -0.727 6.451 1.00 91.88 80 ALA A C 1
ATOM 673 O O . ALA A 1 80 ? -13.793 -0.941 5.660 1.00 91.88 80 ALA A O 1
ATOM 674 N N . GLN A 1 81 ? -15.339 -1.712 7.098 1.00 91.56 81 GLN A N 1
ATOM 675 C CA . GLN A 1 81 ? -14.938 -3.116 7.007 1.00 91.56 81 GLN A CA 1
ATOM 676 C C . GLN A 1 81 ? -15.141 -3.681 5.594 1.00 91.56 81 GLN A C 1
ATOM 678 O O . GLN A 1 81 ? -14.206 -4.211 4.991 1.00 91.56 81 GLN A O 1
ATOM 683 N N . ASP A 1 82 ? -16.333 -3.488 5.025 1.00 94.88 82 ASP A N 1
ATOM 684 C CA . ASP A 1 82 ? -16.646 -3.916 3.657 1.00 94.88 82 ASP A CA 1
ATOM 685 C C . ASP A 1 82 ? -15.716 -3.249 2.634 1.00 94.88 82 ASP A C 1
ATOM 687 O O . ASP A 1 82 ? -15.204 -3.906 1.722 1.00 94.88 82 ASP A O 1
ATOM 691 N N . SER A 1 83 ? -15.423 -1.958 2.831 1.00 94.12 83 SER A N 1
ATOM 692 C CA . SER A 1 83 ? -14.469 -1.211 2.004 1.00 94.12 83 SER A CA 1
ATOM 693 C C . SER A 1 83 ? -13.054 -1.787 2.098 1.00 94.12 83 SER A C 1
ATOM 695 O O . SER A 1 83 ? -12.353 -1.854 1.086 1.00 94.12 83 SER A O 1
ATOM 697 N N . GLY A 1 84 ? -12.629 -2.225 3.287 1.00 95.31 84 GLY A N 1
ATOM 698 C CA . GLY A 1 84 ? -11.342 -2.884 3.503 1.00 95.31 84 GLY A CA 1
ATOM 699 C C . GLY A 1 84 ? -11.233 -4.216 2.765 1.00 95.31 84 GLY A C 1
ATOM 700 O O . GLY A 1 84 ? -10.253 -4.447 2.053 1.00 95.31 84 GLY A O 1
ATOM 701 N N . VAL A 1 85 ? -12.268 -5.056 2.852 1.00 96.06 85 VAL A N 1
ATOM 702 C CA . VAL A 1 85 ? -12.334 -6.347 2.145 1.00 96.06 85 VAL A CA 1
ATOM 703 C C . VAL A 1 85 ? -12.325 -6.152 0.627 1.00 96.06 85 VAL A C 1
ATOM 705 O O . VAL A 1 85 ? -11.574 -6.826 -0.085 1.00 96.06 85 VAL A O 1
ATOM 708 N N . GLU A 1 86 ? -13.122 -5.213 0.108 1.00 96.19 86 GLU A N 1
ATOM 709 C CA . GLU A 1 86 ? -13.142 -4.901 -1.324 1.00 96.19 86 GLU A CA 1
ATOM 710 C C . GLU A 1 86 ? -11.771 -4.402 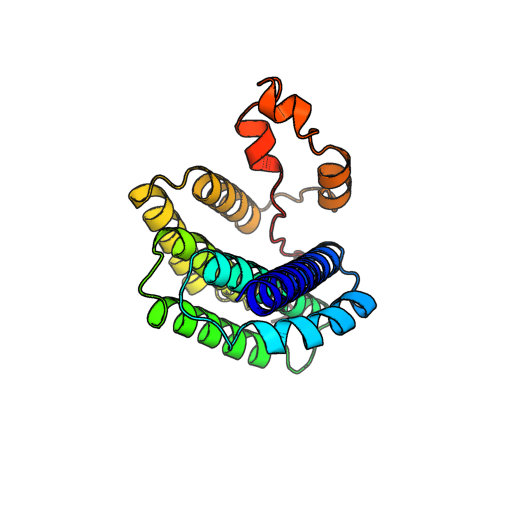-1.804 1.00 96.19 86 GLU A C 1
ATOM 712 O O . GLU A 1 86 ? -11.273 -4.826 -2.853 1.00 96.19 86 GLU A O 1
ATOM 717 N N . LEU A 1 87 ? -11.133 -3.521 -1.031 1.00 95.31 87 LEU A N 1
ATOM 718 C CA . LEU A 1 87 ? -9.827 -2.967 -1.367 1.00 95.31 87 LEU A CA 1
ATOM 719 C C . LEU A 1 87 ? -8.731 -4.037 -1.386 1.00 95.31 87 LEU A C 1
ATOM 721 O O . LEU A 1 87 ? -7.918 -4.047 -2.315 1.00 95.31 87 LEU A O 1
ATOM 725 N N . LEU A 1 88 ? -8.736 -4.956 -0.418 1.00 96.12 88 LEU A N 1
ATOM 726 C CA . LEU A 1 88 ? -7.791 -6.070 -0.373 1.00 96.12 88 LEU A CA 1
ATOM 727 C C . LEU A 1 88 ? -7.950 -6.978 -1.599 1.00 96.12 88 LEU A C 1
ATOM 729 O O . LEU A 1 88 ? -6.978 -7.233 -2.307 1.00 96.12 88 LEU A O 1
ATOM 733 N N . LYS A 1 89 ? -9.189 -7.352 -1.937 1.00 94.81 89 LYS A N 1
ATOM 734 C CA . LYS A 1 89 ? -9.488 -8.144 -3.139 1.00 94.81 89 LYS A CA 1
ATOM 735 C C . LYS A 1 89 ? -9.039 -7.444 -4.424 1.00 94.81 89 LYS A C 1
ATOM 737 O O . LYS A 1 89 ? -8.537 -8.079 -5.352 1.00 94.81 89 LYS A O 1
ATOM 742 N N . ASN A 1 90 ? -9.208 -6.125 -4.506 1.00 91.75 90 ASN A N 1
ATOM 743 C CA . ASN A 1 90 ? -8.741 -5.342 -5.649 1.00 91.75 90 ASN A CA 1
ATOM 744 C C . ASN A 1 90 ? -7.210 -5.360 -5.767 1.00 91.75 90 ASN A C 1
ATOM 746 O O . ASN A 1 90 ? -6.691 -5.513 -6.872 1.00 91.75 90 ASN A O 1
ATOM 750 N N . LEU A 1 91 ? -6.486 -5.249 -4.651 1.00 92.56 91 LEU A N 1
ATOM 751 C CA . LEU A 1 91 ? -5.026 -5.369 -4.615 1.00 92.56 91 LEU A CA 1
ATOM 752 C C . LEU A 1 91 ? -4.547 -6.765 -5.047 1.00 92.56 91 LEU A C 1
ATOM 754 O O . LEU A 1 91 ? -3.642 -6.864 -5.875 1.00 92.56 91 LEU A O 1
ATOM 758 N N . GLU A 1 92 ? -5.186 -7.831 -4.566 1.00 92.62 92 GLU A N 1
ATOM 759 C CA . GLU A 1 92 ? -4.882 -9.211 -4.971 1.00 92.62 92 GLU A CA 1
ATOM 760 C C . GLU A 1 92 ? -5.093 -9.422 -6.473 1.00 92.62 92 GLU A C 1
ATOM 762 O O . GLU A 1 92 ? -4.230 -9.969 -7.163 1.00 92.62 92 GLU A O 1
ATOM 767 N N . ASN A 1 93 ? -6.208 -8.916 -7.007 1.00 88.94 93 ASN A N 1
ATOM 768 C CA . ASN A 1 93 ? -6.487 -8.961 -8.439 1.00 88.94 93 ASN A CA 1
ATOM 769 C C . ASN A 1 93 ? -5.419 -8.216 -9.249 1.00 88.94 93 ASN A C 1
ATOM 771 O O . ASN A 1 93 ? -5.016 -8.694 -10.308 1.00 88.94 93 ASN A O 1
ATOM 775 N N . LEU A 1 94 ? -4.930 -7.071 -8.759 1.00 86.12 94 LEU A N 1
ATOM 776 C CA . LEU A 1 94 ? -3.852 -6.333 -9.418 1.00 86.12 94 LEU A CA 1
ATOM 777 C C . LEU A 1 94 ? -2.551 -7.137 -9.456 1.00 86.12 94 LEU A C 1
ATOM 779 O O . LEU A 1 94 ? -1.879 -7.119 -10.487 1.00 86.12 94 LEU A O 1
ATOM 783 N N . VAL A 1 95 ? -2.207 -7.851 -8.384 1.00 87.56 95 VAL A N 1
ATOM 784 C CA . VAL A 1 95 ? -1.037 -8.742 -8.371 1.00 87.56 95 VAL A CA 1
ATOM 785 C C . VAL A 1 95 ? -1.226 -9.893 -9.365 1.00 87.56 95 VAL A C 1
ATOM 787 O O . VAL A 1 95 ? -0.330 -10.163 -10.160 1.00 87.56 95 VAL A O 1
ATOM 790 N N . ALA A 1 96 ? -2.405 -10.521 -9.384 1.00 85.69 96 ALA A N 1
ATOM 791 C CA . ALA A 1 96 ? -2.695 -11.658 -10.257 1.00 85.69 96 ALA A CA 1
ATOM 792 C C . ALA A 1 96 ? -2.733 -11.297 -11.756 1.00 85.69 96 ALA A C 1
ATOM 794 O O . ALA A 1 96 ? -2.338 -12.103 -12.598 1.00 85.69 96 ALA A O 1
ATOM 795 N N . GLN A 1 97 ? -3.216 -10.101 -12.107 1.00 77.88 97 GLN A N 1
ATOM 796 C CA . GLN A 1 97 ? -3.421 -9.686 -13.501 1.00 77.88 97 GLN A CA 1
ATOM 797 C C . GLN A 1 97 ? -2.188 -9.036 -14.141 1.00 77.88 97 GLN A C 1
ATOM 799 O O . GLN A 1 97 ? -2.039 -9.069 -15.363 1.00 77.88 97 GLN A O 1
ATOM 804 N N . ASN A 1 98 ? -1.299 -8.427 -13.352 1.00 69.00 98 ASN A N 1
ATOM 805 C CA . ASN A 1 98 ? -0.173 -7.664 -13.887 1.00 69.00 98 ASN A CA 1
ATOM 806 C C . ASN A 1 98 ? 1.098 -8.502 -13.950 1.00 69.00 98 ASN A C 1
ATOM 808 O O . ASN A 1 98 ? 1.980 -8.337 -13.118 1.00 69.00 98 ASN A O 1
ATOM 812 N N . THR A 1 99 ? 1.240 -9.361 -14.959 1.00 59.12 99 THR A N 1
ATOM 813 C CA . THR A 1 99 ? 2.454 -10.182 -15.159 1.00 59.12 99 THR A CA 1
ATOM 814 C C . THR A 1 99 ? 3.679 -9.369 -15.599 1.00 59.12 99 THR A C 1
ATOM 816 O O . THR A 1 99 ? 4.815 -9.824 -15.477 1.00 59.12 99 THR A O 1
ATOM 819 N N . THR A 1 100 ? 3.473 -8.160 -16.126 1.00 56.09 100 THR A N 1
ATOM 820 C CA . THR A 1 100 ? 4.525 -7.258 -16.612 1.00 56.09 100 THR A CA 1
ATOM 821 C C . THR A 1 100 ? 4.852 -6.210 -15.554 1.00 56.09 100 THR A C 1
ATOM 823 O O . THR A 1 100 ? 4.187 -5.181 -15.453 1.00 56.09 100 THR A O 1
ATOM 826 N N . GLY A 1 101 ? 5.902 -6.462 -14.765 1.00 64.62 101 GLY A N 1
ATOM 827 C CA . GLY A 1 101 ? 6.384 -5.491 -13.782 1.00 64.62 101 GLY A CA 1
ATOM 828 C C . GLY A 1 101 ? 6.594 -5.994 -12.360 1.00 64.62 101 GLY A C 1
ATOM 829 O O . GLY A 1 101 ? 6.056 -5.388 -11.434 1.00 64.62 101 GLY A O 1
ATOM 830 N N . PRO A 1 102 ? 7.385 -7.053 -12.136 1.00 67.88 102 PRO A N 1
ATOM 831 C CA . PRO A 1 102 ? 7.588 -7.589 -10.790 1.00 67.88 102 PRO A CA 1
ATOM 832 C C . PRO A 1 102 ? 8.151 -6.545 -9.809 1.00 67.88 102 PRO A C 1
ATOM 834 O O . PRO A 1 102 ? 7.852 -6.614 -8.620 1.00 67.88 102 PRO A O 1
ATOM 837 N N . VAL A 1 103 ? 8.878 -5.533 -10.310 1.00 74.56 103 VAL A N 1
ATOM 838 C CA . VAL A 1 103 ? 9.463 -4.419 -9.532 1.00 74.56 103 VAL A CA 1
ATOM 839 C C . VAL A 1 103 ? 8.436 -3.644 -8.696 1.00 74.56 103 VAL A C 1
ATOM 841 O O . VAL A 1 103 ? 8.792 -3.049 -7.680 1.00 74.56 103 VAL A O 1
ATOM 844 N N . PHE A 1 104 ? 7.159 -3.648 -9.090 1.00 79.94 104 PHE A N 1
ATOM 845 C CA . PHE A 1 104 ? 6.104 -2.897 -8.402 1.00 79.94 104 PHE A CA 1
ATOM 846 C C . PHE A 1 104 ? 5.352 -3.736 -7.358 1.00 79.94 104 PHE A C 1
ATOM 848 O O . PHE A 1 104 ? 4.649 -3.178 -6.517 1.00 79.94 104 PHE A O 1
ATOM 855 N N . TYR A 1 105 ? 5.497 -5.066 -7.381 1.00 89.00 105 TYR A N 1
ATOM 856 C CA . TYR A 1 105 ? 4.804 -5.961 -6.451 1.00 89.00 105 TYR A CA 1
ATOM 857 C C . TYR A 1 105 ? 5.128 -5.692 -4.986 1.00 89.00 105 TYR A C 1
ATOM 859 O O . TYR A 1 105 ? 4.181 -5.681 -4.198 1.00 89.00 105 TYR A O 1
ATOM 867 N N . PRO A 1 106 ? 6.389 -5.406 -4.595 1.00 92.69 106 PRO A N 1
ATOM 868 C CA . PRO A 1 106 ? 6.671 -5.005 -3.226 1.00 92.69 106 PRO A CA 1
ATOM 869 C C . PRO A 1 106 ? 5.764 -3.879 -2.726 1.00 92.69 106 PRO A C 1
ATOM 871 O O . PRO A 1 106 ? 5.278 -3.943 -1.602 1.00 92.69 106 PRO A O 1
ATOM 874 N N . ARG A 1 107 ? 5.449 -2.891 -3.578 1.00 91.50 107 ARG A N 1
ATOM 875 C CA . ARG A 1 107 ? 4.560 -1.787 -3.206 1.00 91.50 107 ARG A CA 1
ATOM 876 C C . ARG A 1 107 ? 3.111 -2.236 -3.030 1.00 91.50 107 ARG A C 1
ATOM 878 O O . ARG A 1 107 ? 2.453 -1.758 -2.113 1.00 91.50 107 ARG A O 1
ATOM 885 N N . LEU A 1 108 ? 2.606 -3.135 -3.873 1.00 92.25 108 LEU A N 1
ATOM 886 C CA . LEU A 1 108 ? 1.244 -3.661 -3.729 1.00 92.25 108 LEU A CA 1
ATOM 887 C C . LEU A 1 108 ? 1.105 -4.483 -2.445 1.00 92.25 108 LEU A C 1
ATOM 889 O O . LEU A 1 108 ? 0.182 -4.242 -1.674 1.00 92.25 108 LEU A O 1
ATOM 893 N N . TYR A 1 109 ? 2.066 -5.363 -2.161 1.00 95.50 109 TYR A N 1
ATOM 894 C CA . TYR A 1 109 ? 2.092 -6.119 -0.909 1.00 95.50 109 TYR A CA 1
ATOM 895 C C . TYR A 1 109 ? 2.253 -5.216 0.319 1.00 95.50 109 TYR A C 1
ATOM 897 O O . TYR A 1 10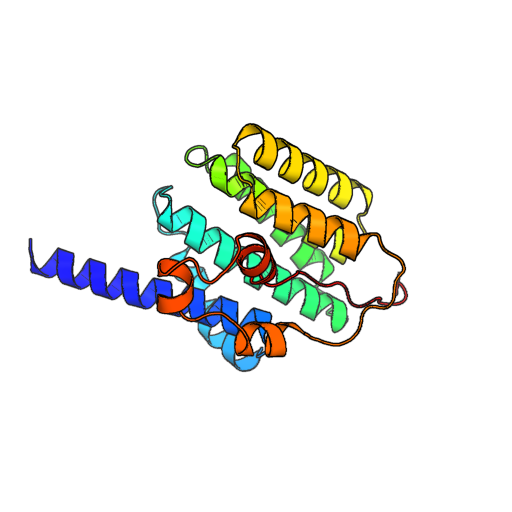9 ? 1.616 -5.462 1.336 1.00 95.50 109 TYR A O 1
ATOM 905 N N . HIS A 1 110 ? 3.023 -4.129 0.219 1.00 94.88 110 HIS A N 1
ATOM 906 C CA . HIS A 1 110 ? 3.102 -3.111 1.269 1.00 94.88 110 HIS A CA 1
ATOM 907 C C . HIS A 1 110 ? 1.721 -2.498 1.571 1.00 94.88 110 HIS A C 1
ATOM 909 O O . HIS A 1 110 ? 1.337 -2.363 2.730 1.00 94.88 110 HIS A O 1
ATOM 915 N N . LEU A 1 111 ? 0.952 -2.151 0.531 1.00 95.25 111 LEU A N 1
ATOM 916 C CA . LEU A 1 111 ? -0.404 -1.619 0.688 1.00 95.25 111 LEU A CA 1
ATOM 917 C C . LEU A 1 111 ? -1.364 -2.663 1.277 1.00 95.25 111 LEU A C 1
ATOM 919 O O . LEU A 1 111 ? -2.157 -2.321 2.145 1.00 95.25 111 LEU A O 1
ATOM 923 N N . MET A 1 112 ? -1.271 -3.926 0.851 1.00 96.75 112 MET A N 1
ATOM 924 C CA . MET A 1 112 ? -2.076 -5.024 1.405 1.00 96.75 112 MET A CA 1
ATOM 925 C C . MET A 1 112 ? -1.776 -5.260 2.885 1.00 96.75 112 MET A C 1
ATOM 927 O O . MET A 1 112 ? -2.705 -5.405 3.675 1.00 96.75 112 MET A O 1
ATOM 931 N N . ALA A 1 113 ? -0.494 -5.242 3.267 1.00 96.38 113 ALA A N 1
ATOM 932 C CA . ALA A 1 113 ? -0.080 -5.344 4.661 1.00 96.38 113 ALA A CA 1
ATOM 933 C C . ALA A 1 113 ? -0.699 -4.217 5.495 1.00 96.38 113 ALA A C 1
ATOM 935 O O . ALA A 1 113 ? -1.274 -4.474 6.547 1.00 96.38 113 ALA A O 1
ATOM 936 N N . TYR A 1 114 ? -0.669 -2.986 4.976 1.00 95.44 114 TYR A N 1
ATOM 937 C CA . TYR A 1 114 ? -1.257 -1.841 5.662 1.00 95.44 114 TYR A CA 1
ATOM 938 C C . TYR A 1 114 ? -2.788 -1.928 5.779 1.00 95.44 114 TYR A C 1
ATOM 940 O O . TYR A 1 114 ? -3.335 -1.604 6.827 1.00 95.44 114 TYR A O 1
ATOM 948 N N . VAL A 1 115 ? -3.492 -2.426 4.754 1.00 95.88 115 VAL A N 1
ATOM 949 C CA . VAL A 1 115 ? -4.937 -2.711 4.856 1.00 95.88 115 VAL A CA 1
ATOM 950 C C . VAL A 1 115 ? -5.212 -3.737 5.956 1.00 95.88 115 VAL A C 1
ATOM 952 O O . VAL A 1 115 ? -6.088 -3.507 6.781 1.00 95.88 115 VAL A O 1
ATOM 955 N N . CYS A 1 116 ? -4.453 -4.835 6.008 1.00 95.31 116 CYS A N 1
ATOM 956 C CA . CYS A 1 116 ? -4.625 -5.860 7.042 1.00 95.31 116 CYS A CA 1
ATOM 957 C C . CYS A 1 116 ? -4.366 -5.295 8.442 1.00 95.31 116 CYS A C 1
ATOM 959 O O . CYS A 1 116 ? -5.143 -5.549 9.356 1.00 95.31 116 CYS A O 1
ATOM 961 N N . LEU A 1 117 ? -3.334 -4.461 8.586 1.00 93.44 117 LEU A N 1
ATOM 962 C CA . LEU A 1 117 ? -3.027 -3.763 9.830 1.00 93.44 117 LEU A CA 1
ATOM 963 C C . LEU A 1 117 ? -4.191 -2.880 10.299 1.00 93.44 117 LEU A C 1
ATOM 965 O O . LEU A 1 117 ? -4.607 -2.978 11.448 1.00 93.44 117 LEU A O 1
ATOM 969 N N . LEU A 1 118 ? -4.745 -2.053 9.405 1.00 92.25 118 LEU A N 1
ATOM 970 C CA . LEU A 1 118 ? -5.900 -1.196 9.704 1.00 92.25 118 LEU A CA 1
ATOM 971 C C . LEU A 1 118 ? -7.143 -2.005 10.105 1.00 92.25 118 LEU A C 1
ATOM 973 O O . LEU A 1 118 ? -7.939 -1.558 10.925 1.00 92.25 118 LEU A O 1
ATOM 977 N N . MET A 1 119 ? -7.300 -3.193 9.525 1.00 92.31 119 MET A N 1
ATOM 978 C CA . MET A 1 119 ? -8.425 -4.100 9.755 1.00 92.31 119 MET A CA 1
ATOM 979 C C . MET A 1 119 ? -8.228 -5.021 10.974 1.00 92.31 119 MET A C 1
ATOM 981 O O . MET A 1 119 ? -9.099 -5.839 11.256 1.00 92.31 119 MET A O 1
ATOM 985 N N . GLY A 1 120 ? -7.100 -4.917 11.689 1.00 90.38 120 GLY A N 1
ATOM 986 C CA . GLY A 1 120 ? -6.785 -5.765 12.847 1.00 90.38 120 GLY A CA 1
ATOM 987 C C . GLY A 1 120 ? -6.324 -7.188 12.499 1.00 90.38 120 GLY A C 1
ATOM 988 O O . GLY A 1 120 ? -6.188 -8.030 13.385 1.00 90.38 120 GLY A O 1
ATOM 989 N N . ASP A 1 121 ? -6.044 -7.476 11.227 1.00 92.94 121 ASP A N 1
ATOM 990 C CA . ASP A 1 121 ? -5.554 -8.771 10.754 1.00 92.94 121 ASP A CA 1
ATOM 991 C C . ASP A 1 121 ? -4.016 -8.816 10.771 1.00 92.94 121 ASP A C 1
ATOM 993 O O . ASP A 1 121 ? -3.332 -8.688 9.749 1.00 92.94 121 ASP A O 1
ATOM 997 N N . GLY A 1 122 ? -3.457 -8.983 11.972 1.00 91.00 122 GLY A N 1
ATOM 998 C CA . GLY A 1 122 ? -2.006 -9.033 12.179 1.00 91.00 122 GLY A CA 1
ATOM 999 C C . GLY A 1 122 ? -1.317 -10.174 11.418 1.00 91.00 122 GLY A C 1
ATOM 1000 O O . GLY A 1 122 ? -0.218 -9.999 10.894 1.00 91.00 122 GLY A O 1
ATOM 1001 N N . GLN A 1 123 ? -1.980 -11.327 11.272 1.00 94.19 123 GLN A N 1
ATOM 1002 C CA . GLN A 1 123 ? -1.395 -12.488 10.597 1.00 94.19 123 GLN A CA 1
ATOM 1003 C C . GLN A 1 123 ? -1.171 -12.223 9.103 1.00 94.19 123 GLN A C 1
ATOM 1005 O O . GLN A 1 123 ? -0.082 -12.502 8.584 1.00 94.19 123 GLN A O 1
ATOM 1010 N N . ASN A 1 124 ? -2.181 -11.694 8.402 1.00 95.38 124 ASN A N 1
ATOM 1011 C CA . ASN A 1 124 ? -2.032 -11.358 6.987 1.00 95.38 124 ASN A CA 1
ATOM 1012 C C . ASN A 1 124 ? -1.166 -10.111 6.781 1.00 95.38 124 ASN A C 1
ATOM 1014 O O . ASN A 1 124 ? -0.412 -10.061 5.806 1.00 95.38 124 ASN A O 1
ATOM 1018 N N . CYS A 1 125 ? -1.181 -9.157 7.721 1.00 94.94 125 CYS A N 1
ATOM 1019 C CA . CYS A 1 125 ? -0.230 -8.045 7.734 1.00 94.94 125 CYS A CA 1
ATOM 1020 C C . CYS A 1 125 ? 1.220 -8.556 7.671 1.00 94.94 125 CYS A C 1
ATOM 1022 O O . CYS A 1 125 ? 1.954 -8.230 6.731 1.00 94.94 125 CYS A O 1
ATOM 1024 N N . ASP A 1 126 ? 1.606 -9.442 8.592 1.00 94.94 126 ASP A N 1
ATOM 1025 C CA . ASP A 1 126 ? 2.955 -10.017 8.651 1.00 94.94 126 ASP A CA 1
ATOM 1026 C C . ASP A 1 126 ? 3.308 -10.853 7.421 1.00 94.94 126 ASP A C 1
ATOM 1028 O O . ASP A 1 126 ? 4.466 -10.902 6.988 1.00 94.94 126 ASP A O 1
ATOM 1032 N N . LEU A 1 127 ? 2.333 -11.573 6.862 1.00 97.00 127 LEU A N 1
ATOM 1033 C CA . LEU A 1 127 ? 2.524 -12.362 5.648 1.00 97.00 127 LEU A CA 1
ATOM 1034 C C . LEU A 1 127 ? 2.861 -11.463 4.452 1.00 97.00 127 LEU A C 1
ATOM 1036 O O . LEU A 1 127 ? 3.857 -11.699 3.757 1.00 97.00 127 LEU A O 1
ATOM 1040 N N . PHE A 1 128 ? 2.059 -10.425 4.214 1.00 97.00 128 PHE A N 1
ATOM 1041 C CA . PHE A 1 128 ? 2.263 -9.524 3.084 1.00 97.00 128 PHE A CA 1
ATOM 1042 C C . PHE A 1 128 ? 3.520 -8.673 3.250 1.00 97.00 128 PHE A C 1
ATOM 1044 O O . PHE A 1 128 ? 4.263 -8.499 2.282 1.00 97.00 128 PHE A O 1
ATOM 1051 N N . LEU A 1 129 ? 3.829 -8.227 4.469 1.00 95.31 129 LEU A N 1
ATOM 1052 C CA . LEU A 1 129 ? 5.038 -7.457 4.750 1.00 95.31 129 LEU A CA 1
ATOM 1053 C C . LEU A 1 129 ? 6.313 -8.273 4.484 1.00 95.31 129 LEU A C 1
ATOM 1055 O O . LEU A 1 129 ? 7.214 -7.808 3.781 1.00 95.31 129 LEU A O 1
ATOM 1059 N N . ARG A 1 130 ? 6.365 -9.528 4.953 1.00 96.69 130 ARG A N 1
ATOM 1060 C CA . ARG A 1 130 ? 7.476 -10.450 4.652 1.00 96.69 130 ARG A CA 1
ATOM 1061 C C . ARG A 1 130 ? 7.603 -10.732 3.158 1.00 96.69 130 ARG A C 1
ATOM 1063 O O . ARG A 1 130 ? 8.714 -10.728 2.629 1.00 96.69 130 ARG A O 1
ATOM 1070 N N . THR A 1 131 ? 6.477 -10.922 2.474 1.00 96.31 131 THR A N 1
ATOM 1071 C CA . THR A 1 131 ? 6.452 -11.139 1.019 1.00 96.31 131 THR A CA 1
ATOM 1072 C C . THR A 1 131 ? 7.029 -9.931 0.274 1.00 96.31 131 THR A C 1
ATOM 1074 O O . THR A 1 131 ? 7.885 -10.088 -0.597 1.00 96.31 131 THR A O 1
ATOM 1077 N N . ALA A 1 132 ? 6.630 -8.712 0.650 1.00 95.25 132 ALA A N 1
ATOM 1078 C CA . ALA A 1 132 ? 7.144 -7.479 0.060 1.00 95.25 132 ALA A CA 1
ATOM 1079 C C . ALA A 1 132 ? 8.661 -7.314 0.262 1.00 95.25 132 ALA A C 1
ATOM 1081 O O . ALA A 1 132 ? 9.371 -6.918 -0.669 1.00 95.25 132 ALA A O 1
ATOM 1082 N N . LEU A 1 133 ? 9.164 -7.639 1.458 1.00 95.12 133 LEU A N 1
ATOM 1083 C CA . LEU A 1 133 ? 10.592 -7.590 1.785 1.00 95.12 133 LEU A CA 1
ATOM 1084 C C . LEU A 1 133 ? 11.396 -8.591 0.952 1.00 95.12 133 LEU A C 1
ATOM 1086 O O . LEU A 1 133 ? 12.371 -8.203 0.310 1.00 95.12 133 LEU A O 1
ATOM 1090 N N . GLN A 1 134 ? 10.950 -9.848 0.888 1.00 95.25 134 GLN A N 1
ATOM 1091 C CA . GLN A 1 134 ? 11.608 -10.891 0.098 1.00 95.25 134 GLN A CA 1
ATOM 1092 C C . GLN A 1 134 ? 11.665 -10.528 -1.392 1.00 95.25 134 GLN A C 1
ATOM 1094 O O . GLN A 1 134 ? 12.695 -10.718 -2.048 1.00 95.25 134 GLN A O 1
ATOM 1099 N N . LEU A 1 135 ? 10.571 -9.989 -1.936 1.00 93.44 135 LEU A N 1
ATOM 1100 C CA . LEU A 1 135 ? 10.529 -9.526 -3.321 1.00 93.44 135 LEU A CA 1
ATOM 1101 C C . LEU A 1 135 ? 11.477 -8.344 -3.546 1.00 93.44 135 LEU A C 1
ATOM 1103 O O . LEU A 1 135 ? 12.213 -8.345 -4.531 1.00 93.44 135 LEU A O 1
ATOM 1107 N N . SER A 1 136 ? 11.506 -7.374 -2.627 1.00 92.12 136 SER A N 1
ATOM 1108 C CA . SER A 1 136 ? 12.418 -6.225 -2.713 1.00 92.12 136 SER A CA 1
ATOM 1109 C C . SER A 1 136 ? 13.879 -6.663 -2.716 1.00 92.12 136 SER A C 1
ATOM 1111 O O . SER A 1 136 ? 14.664 -6.151 -3.510 1.00 92.12 136 SER A O 1
ATOM 1113 N N . ASP A 1 137 ? 14.228 -7.644 -1.882 1.00 91.62 137 ASP A N 1
ATOM 1114 C CA . ASP A 1 137 ? 15.569 -8.226 -1.835 1.00 91.62 137 ASP A CA 1
ATOM 1115 C C . ASP A 1 137 ? 15.937 -8.943 -3.127 1.00 91.62 137 ASP A C 1
ATOM 1117 O O . ASP A 1 137 ? 16.979 -8.669 -3.722 1.00 91.62 137 ASP A O 1
ATOM 1121 N N . THR A 1 138 ? 15.046 -9.808 -3.607 1.00 91.81 138 THR A N 1
ATOM 1122 C CA . THR A 1 138 ? 15.260 -10.577 -4.840 1.00 91.81 138 THR A CA 1
ATOM 1123 C C . THR A 1 138 ? 15.448 -9.661 -6.054 1.00 91.81 138 THR A C 1
ATOM 1125 O O . THR A 1 138 ? 16.199 -9.979 -6.971 1.00 91.81 138 THR A O 1
ATOM 1128 N N . GLN A 1 139 ? 14.772 -8.511 -6.065 1.00 89.62 139 GLN A N 1
ATOM 1129 C CA . GLN A 1 139 ? 14.791 -7.550 -7.169 1.00 89.62 139 GLN A CA 1
ATOM 1130 C C . GLN A 1 139 ? 15.868 -6.466 -7.019 1.00 89.62 139 GLN A C 1
ATOM 1132 O O . GLN A 1 139 ? 16.032 -5.652 -7.926 1.00 89.62 139 GLN A O 1
ATOM 1137 N N . GLY A 1 140 ? 16.568 -6.407 -5.881 1.00 87.69 140 GLY A N 1
ATOM 1138 C CA . GLY A 1 140 ? 17.498 -5.319 -5.574 1.00 87.69 140 GLY A CA 1
ATOM 1139 C C . GLY A 1 140 ? 16.819 -3.951 -5.408 1.00 87.69 140 GLY A C 1
ATOM 1140 O O . GLY A 1 140 ? 17.451 -2.917 -5.624 1.00 87.69 140 GLY A O 1
ATOM 1141 N N . ASN A 1 141 ? 15.536 -3.912 -5.032 1.00 87.50 141 ASN A N 1
ATOM 1142 C CA . ASN A 1 141 ? 14.793 -2.672 -4.803 1.00 87.50 141 ASN A CA 1
ATOM 1143 C C . ASN A 1 141 ? 15.107 -2.102 -3.409 1.00 87.50 141 ASN A C 1
ATOM 1145 O O . ASN A 1 141 ? 14.324 -2.215 -2.465 1.00 87.50 141 ASN A O 1
ATOM 1149 N N . VAL A 1 142 ? 16.284 -1.485 -3.287 1.00 84.25 142 VAL A N 1
ATOM 1150 C CA . VAL A 1 142 ? 16.803 -0.941 -2.019 1.00 84.25 142 VAL A CA 1
ATOM 1151 C C . VAL A 1 142 ? 15.890 0.141 -1.434 1.00 84.25 142 VAL A C 1
ATOM 1153 O O . VAL A 1 142 ? 15.741 0.220 -0.215 1.00 84.25 142 VAL A O 1
ATOM 1156 N N . LEU A 1 143 ? 15.261 0.961 -2.285 1.00 81.69 143 LEU A N 1
ATOM 1157 C CA . LEU A 1 143 ? 14.360 2.026 -1.837 1.00 81.69 143 LEU A CA 1
ATOM 1158 C C . LEU A 1 143 ? 13.098 1.451 -1.190 1.00 81.69 143 LEU A C 1
ATOM 1160 O O . LEU A 1 143 ? 12.785 1.815 -0.059 1.00 81.69 143 LEU A O 1
ATOM 1164 N N . GLU A 1 144 ? 12.410 0.516 -1.855 1.00 85.88 144 GLU A N 1
ATOM 1165 C CA . GLU A 1 144 ? 11.209 -0.086 -1.265 1.00 85.88 144 GLU A CA 1
ATOM 1166 C C . GLU A 1 144 ? 11.546 -0.938 -0.042 1.00 85.88 144 GLU A C 1
ATOM 1168 O O . GLU A 1 144 ? 10.830 -0.852 0.951 1.00 85.88 144 GLU A O 1
ATOM 1173 N N . LYS A 1 145 ? 12.677 -1.657 -0.045 1.00 88.25 145 LYS A N 1
ATOM 1174 C CA . LYS A 1 145 ? 13.148 -2.388 1.140 1.00 88.25 145 LYS A CA 1
ATOM 1175 C C . LYS A 1 145 ? 13.332 -1.470 2.350 1.00 88.25 145 LYS A C 1
ATOM 1177 O O . LYS A 1 145 ? 12.886 -1.805 3.443 1.00 88.25 145 LYS A O 1
ATOM 1182 N N . CYS A 1 146 ? 13.984 -0.321 2.167 1.00 83.69 146 CYS A N 1
ATOM 1183 C CA . CYS A 1 146 ? 14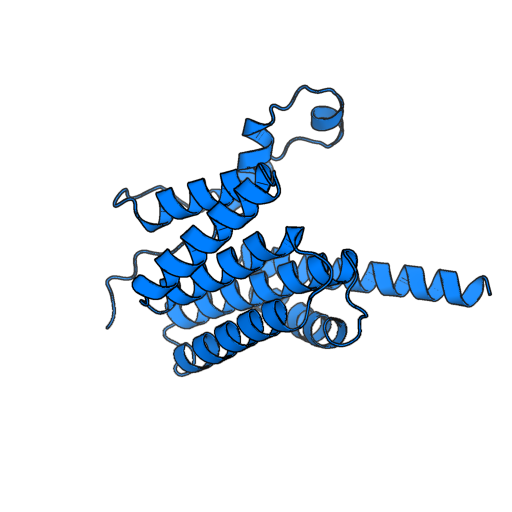.189 0.636 3.252 1.00 83.69 146 CYS A CA 1
ATOM 1184 C C . CYS A 1 146 ? 12.848 1.116 3.827 1.00 83.69 146 CYS A C 1
ATOM 1186 O O . CYS A 1 146 ? 12.653 1.093 5.039 1.00 83.69 146 CYS A O 1
ATOM 1188 N N . TRP A 1 147 ? 11.890 1.451 2.962 1.00 84.81 147 TRP A N 1
ATOM 1189 C CA . TRP A 1 147 ? 10.560 1.891 3.386 1.00 84.81 147 TRP A CA 1
ATOM 1190 C C . TRP A 1 147 ? 9.742 0.801 4.077 1.00 84.81 147 TRP A C 1
ATOM 1192 O O . TRP A 1 147 ? 9.025 1.092 5.034 1.00 84.81 147 TRP A O 1
ATOM 1202 N N . LEU A 1 148 ? 9.848 -0.442 3.611 1.00 90.00 148 LEU A N 1
ATOM 1203 C CA . LEU A 1 148 ? 9.222 -1.597 4.250 1.00 90.00 148 LEU A CA 1
ATOM 1204 C C . LEU A 1 148 ? 9.792 -1.831 5.649 1.00 90.00 148 LEU A C 1
ATOM 1206 O O . LEU A 1 148 ? 9.023 -2.058 6.574 1.00 90.00 148 LEU A O 1
ATOM 1210 N N . ASN A 1 149 ? 11.112 -1.713 5.824 1.00 88.38 149 ASN A N 1
ATOM 1211 C CA . ASN A 1 149 ? 11.746 -1.828 7.138 1.00 88.38 149 ASN A CA 1
ATOM 1212 C C . ASN A 1 149 ? 11.295 -0.713 8.086 1.00 88.38 149 ASN A C 1
ATOM 1214 O O . ASN A 1 149 ? 10.911 -1.009 9.210 1.00 88.38 149 ASN A O 1
ATOM 1218 N N . MET A 1 150 ? 11.258 0.541 7.618 1.00 83.38 150 MET A N 1
ATOM 1219 C CA . MET A 1 150 ? 10.742 1.656 8.421 1.00 83.38 150 MET A CA 1
ATOM 1220 C C . MET A 1 150 ? 9.286 1.430 8.836 1.00 83.38 150 MET A C 1
ATOM 1222 O O . MET A 1 150 ? 8.925 1.689 9.978 1.00 83.38 150 MET A O 1
ATOM 1226 N N . SER A 1 151 ? 8.450 0.932 7.921 1.00 87.00 151 SER A N 1
ATOM 1227 C CA . SER A 1 151 ? 7.042 0.643 8.215 1.00 87.00 151 SER A CA 1
ATOM 1228 C C . SER A 1 151 ? 6.914 -0.527 9.191 1.00 87.00 151 SER A C 1
ATOM 1230 O O . SER A 1 151 ? 6.148 -0.441 10.138 1.00 87.00 151 SER A O 1
ATOM 1232 N N . ASN A 1 152 ? 7.723 -1.577 9.030 1.00 88.12 152 ASN A N 1
ATOM 1233 C CA . ASN A 1 152 ? 7.771 -2.714 9.944 1.00 88.12 152 ASN A CA 1
ATOM 1234 C C . ASN A 1 152 ? 8.170 -2.303 11.366 1.00 88.12 152 ASN A C 1
ATOM 1236 O O . ASN A 1 152 ? 7.510 -2.694 12.324 1.00 88.12 152 ASN A O 1
ATOM 1240 N N . GLU A 1 153 ? 9.233 -1.509 11.498 1.00 83.81 153 GLU A N 1
ATOM 1241 C CA . GLU A 1 153 ? 9.656 -0.949 12.781 1.00 83.81 153 GLU A CA 1
ATOM 1242 C C . GLU A 1 153 ? 8.540 -0.090 13.375 1.00 83.81 153 GLU A C 1
ATOM 1244 O O . GLU A 1 153 ? 8.202 -0.257 14.542 1.00 83.81 153 GLU A O 1
ATOM 1249 N N . TRP A 1 154 ? 7.916 0.774 12.572 1.00 80.06 154 TRP A N 1
ATOM 1250 C CA . TRP A 1 154 ? 6.859 1.670 13.034 1.00 80.06 154 TRP A CA 1
ATOM 1251 C C . TRP A 1 154 ? 5.604 0.933 13.507 1.00 80.06 154 TRP A C 1
ATOM 1253 O O . TRP A 1 154 ? 5.041 1.281 14.539 1.00 80.06 154 TRP A O 1
ATOM 1263 N N . TRP A 1 155 ? 5.145 -0.072 12.762 1.00 86.00 155 TRP A N 1
ATOM 1264 C CA . TRP A 1 155 ? 3.905 -0.792 13.064 1.00 86.00 155 TRP A CA 1
ATOM 1265 C C . TRP A 1 155 ? 4.026 -1.718 14.277 1.00 86.00 155 TRP A C 1
ATOM 1267 O O . TRP A 1 155 ? 3.020 -1.994 14.922 1.00 86.00 155 TRP A O 1
ATOM 1277 N N . HIS A 1 156 ? 5.241 -2.170 14.603 1.00 79.69 156 HIS A N 1
ATOM 1278 C CA . HIS A 1 156 ? 5.487 -3.130 15.684 1.00 79.69 156 HIS A CA 1
ATOM 1279 C C . HIS A 1 156 ? 6.209 -2.537 16.901 1.00 79.69 156 HIS A C 1
ATOM 1281 O O . HIS A 1 156 ? 6.337 -3.215 17.922 1.00 79.69 156 HIS A O 1
ATOM 1287 N N . SER A 1 157 ? 6.690 -1.293 16.828 1.00 72.94 157 SER A N 1
ATOM 1288 C CA . SER A 1 157 ? 7.305 -0.627 17.979 1.00 72.94 157 SER A CA 1
ATOM 1289 C C . SER A 1 157 ? 6.237 -0.008 18.873 1.00 72.94 157 SER A C 1
ATOM 1291 O O . SER A 1 157 ? 5.447 0.821 18.438 1.00 72.94 157 SER A O 1
ATOM 1293 N N . SER A 1 158 ? 6.267 -0.337 20.164 1.00 56.84 158 SER A N 1
ATOM 1294 C CA . SER A 1 158 ? 5.388 0.232 21.199 1.00 56.84 158 SER A CA 1
ATOM 1295 C C . SER A 1 158 ? 5.760 1.664 21.617 1.00 56.84 158 SER A C 1
ATOM 1297 O O . SER A 1 158 ? 5.363 2.125 22.685 1.00 56.84 158 SER A O 1
ATOM 1299 N N . SER A 1 159 ? 6.605 2.346 20.847 1.00 50.75 159 SER A N 1
ATOM 1300 C CA . SER A 1 159 ? 7.095 3.689 21.152 1.00 50.75 159 SER A CA 1
ATOM 1301 C C . SER A 1 159 ? 6.122 4.741 20.628 1.00 50.75 159 SER A C 1
ATOM 1303 O O . SER A 1 159 ? 5.911 4.826 19.418 1.00 50.75 159 SER A O 1
ATOM 1305 N N . GLU A 1 160 ? 5.586 5.575 21.520 1.00 50.47 160 GLU A N 1
ATOM 1306 C CA . GLU A 1 160 ? 4.880 6.808 21.160 1.00 50.47 160 GLU A CA 1
ATOM 1307 C C . GLU A 1 160 ? 5.846 7.744 20.419 1.00 50.47 160 GLU A C 1
ATOM 1309 O O . GLU A 1 160 ? 6.634 8.464 21.034 1.00 50.47 160 GLU A O 1
ATOM 1314 N N . PHE A 1 161 ? 5.833 7.716 19.086 1.00 52.97 161 PHE A N 1
ATOM 1315 C CA . PHE A 1 161 ? 6.560 8.702 18.293 1.00 52.97 161 PHE A CA 1
ATOM 1316 C C . PHE A 1 161 ? 5.662 9.886 17.921 1.00 52.97 161 PHE A C 1
ATOM 1318 O O . PHE A 1 161 ? 4.515 9.742 17.498 1.00 52.97 161 PHE A O 1
ATOM 1325 N N . THR A 1 162 ? 6.242 11.068 18.117 1.00 47.50 162 THR A N 1
ATOM 1326 C CA . THR A 1 162 ? 5.691 12.422 18.020 1.00 47.50 162 THR A CA 1
ATOM 1327 C C . THR A 1 162 ? 5.169 12.800 16.634 1.00 47.50 162 THR A C 1
ATOM 1329 O O . THR A 1 162 ? 5.826 12.491 15.646 1.00 47.50 162 THR A O 1
ATOM 1332 N N . GLU A 1 163 ? 4.042 13.538 16.639 1.00 52.50 163 GLU A N 1
ATOM 1333 C CA . GLU A 1 163 ? 3.437 14.460 15.645 1.00 52.50 163 GLU A CA 1
ATOM 1334 C C . GLU A 1 163 ? 3.582 14.165 14.130 1.00 52.50 163 GLU A C 1
ATOM 1336 O O . GLU A 1 163 ? 4.457 13.448 13.647 1.00 52.50 163 GLU A O 1
ATOM 1341 N N . ASP A 1 164 ? 2.672 14.703 13.316 1.00 58.00 164 ASP A N 1
ATOM 1342 C CA . ASP A 1 164 ? 2.689 14.507 11.861 1.00 58.00 164 ASP A CA 1
ATOM 1343 C C . ASP A 1 164 ? 3.891 15.218 11.203 1.00 58.00 164 ASP A C 1
ATOM 1345 O O . ASP A 1 164 ? 3.814 16.340 10.703 1.00 58.00 164 ASP A O 1
ATOM 1349 N N . GLN A 1 165 ? 5.046 14.551 11.220 1.00 57.75 165 GLN A N 1
ATOM 1350 C CA . GLN A 1 165 ? 6.280 15.048 10.623 1.00 57.75 165 GLN A CA 1
ATOM 1351 C C . GLN A 1 165 ? 6.213 15.112 9.095 1.00 57.75 165 GLN A C 1
ATOM 1353 O O . GLN A 1 165 ? 7.100 15.725 8.518 1.00 57.75 165 GLN A O 1
ATOM 1358 N N . TRP A 1 166 ? 5.203 14.549 8.410 1.00 64.06 166 TRP A N 1
ATOM 1359 C CA . TRP A 1 166 ? 5.171 14.583 6.941 1.00 64.06 166 TRP A CA 1
ATOM 1360 C C . TRP A 1 166 ? 5.155 16.016 6.401 1.00 64.06 166 TRP A C 1
ATOM 1362 O O . TRP A 1 166 ? 5.891 16.330 5.469 1.00 64.06 166 TRP A O 1
ATOM 1372 N N . LEU A 1 167 ? 4.397 16.917 7.031 1.00 63.16 167 LEU A N 1
ATOM 1373 C CA . LEU A 1 167 ? 4.376 18.339 6.669 1.00 63.16 167 LEU A CA 1
ATOM 1374 C C . LEU A 1 167 ? 5.751 19.008 6.844 1.00 63.16 167 LEU A C 1
ATOM 1376 O O . LEU A 1 167 ? 6.164 19.826 6.015 1.00 63.16 167 LEU A O 1
ATOM 1380 N N . GLN A 1 168 ? 6.490 18.625 7.888 1.00 63.03 168 GLN A N 1
ATOM 1381 C CA . GLN A 1 168 ? 7.856 19.097 8.126 1.00 63.03 168 GLN A CA 1
ATOM 1382 C C . GLN A 1 168 ? 8.842 18.478 7.123 1.00 63.03 168 GLN A C 1
ATOM 1384 O O . GLN A 1 168 ? 9.658 19.198 6.554 1.00 63.03 168 GLN A O 1
ATOM 1389 N N . THR A 1 169 ? 8.710 17.180 6.831 1.00 64.75 169 THR A N 1
ATOM 1390 C CA . THR A 1 169 ? 9.521 16.444 5.853 1.00 64.75 169 THR A CA 1
ATOM 1391 C C . THR A 1 169 ? 9.359 17.018 4.452 1.00 64.75 169 THR A C 1
ATOM 1393 O O . THR A 1 169 ? 10.366 17.253 3.790 1.00 64.75 169 THR A O 1
ATOM 1396 N N . VAL A 1 170 ? 8.124 17.308 4.015 1.00 64.12 170 VAL A N 1
ATOM 1397 C CA . VAL A 1 170 ? 7.855 17.962 2.720 1.00 64.12 170 VAL A CA 1
ATOM 1398 C C . VAL A 1 170 ? 8.543 19.324 2.654 1.00 64.12 170 VAL A C 1
ATOM 1400 O O . VAL A 1 170 ? 9.138 19.663 1.633 1.00 64.12 170 VAL A O 1
ATOM 1403 N N . SER A 1 171 ? 8.516 20.078 3.754 1.00 63.78 171 SER A N 1
ATOM 1404 C CA . SER A 1 171 ? 9.158 21.395 3.843 1.00 63.78 171 SER A CA 1
ATOM 1405 C C . SER A 1 171 ? 10.692 21.321 3.844 1.00 63.78 171 SER A C 1
ATOM 1407 O O . SER A 1 171 ? 11.347 22.297 3.488 1.00 63.78 171 SER A O 1
ATOM 1409 N N . SER A 1 172 ? 11.270 20.175 4.217 1.00 66.62 172 SER A N 1
ATOM 1410 C CA . SER A 1 172 ? 12.717 19.937 4.247 1.00 66.62 172 SER A CA 1
ATOM 1411 C C . SER A 1 172 ? 13.251 19.138 3.054 1.00 66.62 172 SER A C 1
ATOM 1413 O O . SER A 1 172 ? 14.431 18.783 3.055 1.00 66.62 172 SER A O 1
ATOM 1415 N N . LEU A 1 173 ? 12.416 18.818 2.054 1.00 67.62 173 LEU A N 1
ATOM 1416 C CA . LEU A 1 173 ? 12.858 18.042 0.894 1.00 67.62 173 LEU A CA 1
ATOM 1417 C C . LEU A 1 173 ? 14.000 18.772 0.166 1.00 67.62 173 LEU A C 1
ATOM 1419 O O . LEU A 1 173 ? 13.888 19.969 -0.120 1.00 67.62 173 LEU A O 1
ATOM 1423 N N . PRO A 1 174 ? 15.103 18.076 -0.161 1.00 68.00 174 PRO A N 1
ATOM 1424 C CA . PRO A 1 174 ? 16.198 18.691 -0.890 1.00 68.00 174 PRO A CA 1
ATOM 1425 C C . PRO A 1 174 ? 15.756 19.090 -2.301 1.00 68.00 174 PRO A C 1
ATOM 1427 O O . PRO A 1 174 ? 14.969 18.390 -2.943 1.00 68.00 174 PRO A O 1
ATOM 1430 N N . SER A 1 175 ? 16.290 20.209 -2.803 1.00 74.88 175 SER A N 1
ATOM 1431 C CA . SER A 1 175 ? 16.051 20.605 -4.191 1.00 74.88 175 SER A CA 1
ATOM 1432 C C . SER A 1 175 ? 16.686 19.603 -5.152 1.00 74.88 175 SER A C 1
ATOM 1434 O O . SER A 1 175 ? 17.642 18.897 -4.814 1.00 74.88 175 SER A O 1
ATOM 1436 N N . TRP A 1 176 ? 16.169 19.561 -6.380 1.00 72.12 176 TRP A N 1
ATOM 1437 C CA . TRP A 1 176 ? 16.718 18.679 -7.405 1.00 72.12 176 TRP A CA 1
ATOM 1438 C C . TRP A 1 176 ? 18.190 18.995 -7.700 1.00 72.12 176 TRP A C 1
ATOM 1440 O O . TRP A 1 176 ? 18.969 18.072 -7.921 1.00 72.12 176 TRP A O 1
ATOM 1450 N N . GLU A 1 177 ? 18.605 20.268 -7.616 1.00 80.62 177 GLU A N 1
ATOM 1451 C CA . GLU A 1 177 ? 20.018 20.631 -7.786 1.00 80.62 177 GLU A CA 1
ATOM 1452 C C . GLU A 1 177 ? 20.909 20.000 -6.713 1.00 80.62 177 GLU A C 1
ATOM 1454 O O . GLU A 1 177 ? 21.963 19.471 -7.054 1.00 80.62 177 GLU A O 1
ATOM 1459 N N . LYS A 1 178 ? 20.465 19.982 -5.447 1.00 77.94 178 LYS A N 1
ATOM 1460 C CA . LYS A 1 178 ? 21.215 19.372 -4.334 1.00 77.94 178 LYS A CA 1
ATOM 1461 C C . LYS A 1 178 ? 21.342 17.856 -4.466 1.00 77.94 178 LYS A C 1
ATOM 1463 O O . LYS A 1 178 ? 22.351 17.271 -4.084 1.00 77.94 178 LYS A O 1
ATOM 1468 N N . ILE A 1 179 ? 20.312 17.202 -5.004 1.00 75.31 179 ILE A N 1
ATOM 1469 C CA . ILE A 1 179 ? 20.347 15.755 -5.253 1.00 75.31 179 ILE A CA 1
ATOM 1470 C C . ILE A 1 179 ? 21.349 15.444 -6.370 1.00 75.31 179 ILE A C 1
ATOM 1472 O O . ILE A 1 179 ? 22.178 14.549 -6.224 1.00 75.31 179 ILE A O 1
ATOM 1476 N N . VAL A 1 180 ? 21.299 16.192 -7.476 1.00 76.88 180 VAL A N 1
ATOM 1477 C CA . VAL A 1 180 ? 22.176 15.967 -8.635 1.00 76.88 180 VAL A CA 1
ATOM 1478 C C . VAL A 1 180 ? 23.628 16.363 -8.339 1.00 76.88 180 VAL A C 1
ATOM 1480 O O . VAL A 1 180 ? 24.540 15.747 -8.889 1.00 76.88 180 VAL A O 1
ATOM 1483 N N . SER A 1 181 ? 23.865 17.331 -7.446 1.00 84.19 181 SER A N 1
ATOM 1484 C CA . SER A 1 181 ? 25.216 17.708 -7.006 1.00 84.19 181 SER A CA 1
ATOM 1485 C C . SER A 1 181 ? 25.859 16.701 -6.043 1.00 84.19 181 SER A C 1
ATOM 1487 O O . SER A 1 181 ? 27.044 16.825 -5.741 1.00 84.19 181 SER A O 1
ATOM 1489 N N . GLY A 1 182 ? 25.115 15.685 -5.587 1.00 78.56 182 GLY A N 1
ATOM 1490 C CA . GLY A 1 182 ? 25.606 14.680 -4.641 1.00 78.56 182 GLY A CA 1
ATOM 1491 C C . GLY A 1 182 ? 25.708 15.182 -3.198 1.00 78.56 182 GLY A C 1
ATOM 1492 O O . GLY A 1 182 ? 26.270 14.492 -2.352 1.00 78.56 182 GLY A O 1
ATOM 1493 N N . GLU A 1 183 ? 25.149 16.358 -2.898 1.00 79.38 183 GLU A N 1
ATOM 1494 C CA . GLU A 1 183 ? 25.097 16.934 -1.545 1.00 79.38 183 GLU A CA 1
ATOM 1495 C C . GLU A 1 183 ? 24.102 16.212 -0.623 1.00 79.38 183 GLU A C 1
ATOM 1497 O O . GLU A 1 183 ? 24.091 16.440 0.585 1.00 79.38 183 GLU A O 1
ATOM 1502 N N . VAL A 1 184 ? 23.257 15.346 -1.186 1.00 76.19 184 VAL A N 1
ATOM 1503 C CA . VAL A 1 184 ? 22.212 14.602 -0.479 1.00 76.19 184 VAL A CA 1
ATOM 1504 C C . VAL A 1 184 ? 22.595 13.130 -0.416 1.00 76.19 184 VAL A C 1
ATOM 1506 O O . VAL A 1 184 ? 22.836 12.498 -1.448 1.00 76.19 184 VAL A O 1
ATOM 1509 N N . THR A 1 185 ? 22.615 12.552 0.785 1.00 77.12 185 THR A N 1
ATOM 1510 C CA . THR A 1 185 ? 22.933 11.130 0.939 1.00 77.12 185 THR A CA 1
ATOM 1511 C C . THR A 1 185 ? 21.737 10.253 0.555 1.00 77.12 185 THR A C 1
ATOM 1513 O O . THR A 1 185 ? 20.578 10.658 0.646 1.00 77.12 185 THR A O 1
ATOM 1516 N N . MET A 1 186 ? 21.988 8.995 0.173 1.00 67.81 186 MET A N 1
ATOM 1517 C CA . MET A 1 186 ? 20.909 8.030 -0.095 1.00 67.81 186 MET A CA 1
ATOM 1518 C C . MET A 1 186 ? 19.995 7.829 1.130 1.00 67.81 186 MET A C 1
ATOM 1520 O O . MET A 1 186 ? 18.801 7.587 0.972 1.00 67.81 186 MET A O 1
ATOM 1524 N N . GLN A 1 187 ? 20.534 7.984 2.345 1.00 68.69 187 GLN A N 1
ATOM 1525 C CA . GLN A 1 187 ? 19.760 7.920 3.588 1.00 68.69 187 GLN A CA 1
ATOM 1526 C C . GLN A 1 187 ? 18.786 9.097 3.723 1.00 68.69 187 GLN A C 1
ATOM 1528 O O . GLN A 1 187 ? 17.677 8.919 4.222 1.00 68.69 187 GLN A O 1
ATOM 1533 N N . ASP A 1 188 ? 19.164 10.285 3.247 1.00 67.94 188 ASP A N 1
ATOM 1534 C CA . ASP A 1 188 ? 18.284 11.458 3.241 1.00 67.94 188 ASP A CA 1
ATOM 1535 C C . ASP A 1 188 ? 17.143 11.283 2.234 1.00 67.94 188 ASP A C 1
ATOM 1537 O O . ASP A 1 188 ? 16.002 11.638 2.511 1.00 67.94 188 ASP A O 1
ATOM 1541 N N . ILE A 1 189 ? 17.418 10.652 1.087 1.00 65.50 189 ILE A N 1
ATOM 1542 C CA . ILE A 1 189 ? 16.396 10.331 0.078 1.00 65.50 189 ILE A CA 1
ATOM 1543 C C . ILE A 1 189 ? 15.420 9.270 0.600 1.00 65.50 189 ILE A C 1
ATOM 1545 O O . ILE A 1 189 ? 14.212 9.366 0.374 1.00 65.50 189 ILE A O 1
ATOM 1549 N N . GLN A 1 190 ? 15.922 8.269 1.323 1.00 65.25 190 GLN A N 1
ATOM 1550 C CA . GLN A 1 190 ? 15.108 7.191 1.885 1.00 65.25 190 GLN A CA 1
ATOM 1551 C C . GLN A 1 190 ? 14.057 7.695 2.887 1.00 65.25 190 GLN A C 1
ATOM 1553 O O . GLN A 1 190 ? 12.973 7.124 2.959 1.00 65.25 190 GLN A O 1
ATOM 1558 N N . LYS A 1 191 ? 14.305 8.812 3.578 1.00 62.47 191 LYS A N 1
ATOM 1559 C CA . LYS A 1 191 ? 13.360 9.414 4.536 1.00 62.47 191 LYS A CA 1
ATOM 1560 C C . LYS A 1 191 ? 12.217 10.204 3.883 1.00 62.47 191 LYS A C 1
ATOM 1562 O O . LYS A 1 191 ? 11.267 10.574 4.561 1.00 62.47 191 LYS A O 1
ATOM 1567 N N . ASN A 1 192 ? 12.271 10.437 2.571 1.00 63.81 192 ASN A N 1
ATOM 1568 C CA . ASN A 1 192 ? 11.361 11.354 1.876 1.00 63.81 192 ASN A CA 1
ATOM 1569 C C . ASN A 1 192 ? 10.040 10.721 1.415 1.00 63.81 192 ASN A C 1
ATOM 1571 O O . ASN A 1 192 ? 9.242 11.385 0.748 1.00 63.81 192 ASN A O 1
ATOM 1575 N N . LYS A 1 193 ? 9.789 9.442 1.723 1.00 69.50 193 LYS A N 1
ATOM 1576 C CA . LYS A 1 193 ? 8.501 8.817 1.409 1.00 69.50 193 LYS A CA 1
ATOM 1577 C C . LYS A 1 193 ? 7.544 8.962 2.575 1.00 69.50 193 LYS A C 1
ATOM 1579 O O . LYS A 1 193 ? 7.903 8.763 3.729 1.00 69.50 193 LYS A O 1
ATOM 1584 N N . PHE A 1 194 ? 6.301 9.254 2.225 1.00 73.19 194 PHE A N 1
ATOM 1585 C CA . PHE A 1 194 ? 5.192 9.227 3.157 1.00 73.19 194 PHE A CA 1
ATOM 1586 C C . PHE A 1 194 ? 5.101 7.862 3.846 1.00 73.19 194 PHE A C 1
ATOM 1588 O O . PHE A 1 194 ? 5.043 6.825 3.176 1.00 73.19 194 PHE A O 1
ATOM 1595 N N . LEU A 1 195 ? 5.079 7.883 5.175 1.00 74.75 195 LEU A N 1
ATOM 1596 C CA . LEU A 1 195 ? 4.917 6.695 6.003 1.00 74.75 195 LEU A CA 1
ATOM 1597 C C . LEU A 1 195 ? 3.434 6.474 6.285 1.00 74.75 195 LEU A C 1
ATOM 1599 O O . LEU A 1 195 ? 2.728 7.398 6.680 1.00 74.75 195 LEU A O 1
ATOM 1603 N N . MET A 1 196 ? 2.974 5.242 6.083 1.00 81.44 196 MET A N 1
ATOM 1604 C CA . MET A 1 196 ? 1.605 4.831 6.381 1.00 81.44 196 MET A CA 1
ATOM 1605 C C . MET A 1 196 ? 1.487 4.575 7.885 1.00 81.44 196 MET A C 1
ATOM 1607 O O . MET A 1 196 ? 2.114 3.654 8.408 1.00 81.44 196 MET A O 1
ATOM 1611 N N . ARG A 1 197 ? 0.755 5.445 8.587 1.00 75.81 197 ARG A N 1
ATOM 1612 C CA . ARG A 1 197 ? 0.736 5.508 10.054 1.00 75.81 197 ARG A CA 1
ATOM 1613 C C . ARG A 1 197 ? -0.572 4.987 10.614 1.00 75.81 197 ARG A C 1
ATOM 1615 O O . ARG A 1 197 ? -1.628 5.476 10.239 1.00 75.81 197 ARG A O 1
ATOM 1622 N N . VAL A 1 198 ? -0.484 4.139 11.625 1.00 70.31 198 VAL A N 1
ATOM 1623 C CA . VAL A 1 198 ? -1.631 3.786 12.462 1.00 70.31 198 VAL A CA 1
ATOM 1624 C C . VAL A 1 198 ? -1.689 4.771 13.623 1.00 70.31 198 VAL A C 1
ATOM 1626 O O . VAL A 1 198 ? -0.703 4.929 14.344 1.00 70.31 198 VAL A O 1
ATOM 1629 N N . LYS A 1 199 ? -2.818 5.463 13.805 1.00 66.00 199 LYS A N 1
ATOM 1630 C CA . LYS A 1 199 ? -3.118 6.047 15.116 1.00 66.00 199 LYS A CA 1
ATOM 1631 C C . LYS A 1 199 ? -3.393 4.868 16.032 1.00 66.00 199 LYS A C 1
ATOM 1633 O O . LYS A 1 199 ? -4.184 4.013 15.643 1.00 66.00 199 LYS A O 1
ATOM 1638 N N . VAL A 1 200 ? -2.736 4.804 17.192 1.00 52.91 200 VAL A N 1
ATOM 1639 C CA . VAL A 1 200 ? -3.092 3.843 18.243 1.00 52.91 200 VAL A CA 1
ATOM 1640 C C . VAL A 1 200 ? -4.537 4.147 18.627 1.00 52.91 200 VAL A C 1
ATOM 1642 O O . VAL A 1 200 ? -4.819 5.015 19.445 1.00 52.91 200 VAL A O 1
ATOM 1645 N N . LEU A 1 201 ? -5.467 3.520 17.921 1.00 47.88 201 LEU A N 1
ATOM 1646 C CA . LEU A 1 201 ? -6.829 3.379 18.360 1.00 47.88 201 LEU A CA 1
ATOM 1647 C C . LEU A 1 201 ? -6.720 2.302 19.422 1.00 47.88 201 LEU A C 1
ATOM 1649 O O . LEU A 1 201 ? -6.364 1.165 19.102 1.00 47.88 201 LEU A O 1
ATOM 1653 N N . ASP A 1 202 ? -6.964 2.677 20.679 1.00 41.41 202 ASP A N 1
ATOM 1654 C CA . ASP A 1 202 ? -7.384 1.702 21.676 1.00 41.41 202 ASP A CA 1
ATOM 1655 C C . ASP A 1 202 ? -8.466 0.874 20.998 1.00 41.41 202 ASP A C 1
ATOM 1657 O O . ASP A 1 202 ? -9.496 1.408 20.583 1.00 41.41 202 ASP A O 1
ATOM 1661 N N . ASN A 1 203 ? -8.118 -0.381 20.737 1.00 38.25 203 ASN A N 1
ATOM 1662 C CA . ASN A 1 203 ? -8.852 -1.274 19.868 1.00 38.25 203 ASN A CA 1
ATOM 1663 C C . ASN A 1 203 ? -10.357 -1.181 20.194 1.00 38.25 203 ASN A C 1
ATOM 1665 O O . ASN A 1 203 ? -10.740 -1.539 21.310 1.00 38.25 203 ASN A O 1
ATOM 1669 N N . PRO A 1 204 ? -11.217 -0.669 19.290 1.00 43.78 204 PRO A N 1
ATOM 1670 C CA . PRO A 1 204 ? -12.644 -0.563 19.573 1.00 43.78 204 PRO A CA 1
ATOM 1671 C C . PRO A 1 204 ? -13.370 -1.908 19.398 1.00 43.78 204 PRO A C 1
ATOM 1673 O O . PRO A 1 204 ? -14.597 -1.941 19.503 1.00 43.78 204 PRO A O 1
ATOM 1676 N N . PHE A 1 205 ? -12.631 -2.991 19.125 1.00 46.19 205 PHE A N 1
ATOM 1677 C CA . PHE A 1 205 ? -13.145 -4.338 18.888 1.00 46.19 205 PHE A CA 1
ATOM 1678 C C . PHE A 1 205 ? -12.636 -5.345 19.923 1.00 46.19 205 PHE A C 1
ATOM 1680 O O . PHE A 1 205 ? -11.405 -5.577 19.987 1.00 46.19 205 PHE A O 1
#